Protein AF-T1HCA1-F1 (afdb_monomer_lite)

Organism: Rhodnius prolixus (NCBI:txid13249)

InterPro domains:
  IPR002539 MaoC-like dehydratase domain [PF01575] (117-235)
  IPR029069 HotDog domain superfamily [SSF54637] (4-111)
  IPR029069 HotDog domain superfamily [SSF54637] (118-238)
  IPR036527 SCP2 sterol-binding domain superfamily [G3DSA:3.30.1050.10] (251-333)
  IPR036527 SCP2 sterol-binding domain superfamily [SSF55718] (256-332)
  IPR054357 Peroxisomal multifunctional enzyme type 2-like, N-terminal domain [PF22622] (2-99)

Foldseek 3Di:
DQPDPCPLVVVVDCQVACPFPPDGFDPLQKDWFKKKKFFPADDDPDADKDKDKHFQDWAAPDQKIKTKMKIWIFGDDPPDPPPPGDTGMIMITIMIRGRSHPSPGHHDDPRDDFFAFDDPDAFPDKDKDWFALCNLVVSCVVPVVPCLQPPCVSVVVSVHNGRFHDLSSLVVVLVCVCCVQWVVVDPRFWGMKIKTFDDTHRGGFMKMKGWHADPVQFKIAIWIARVVVRDTGIGSMMTGTNGTDDDPPPPPPPVCFLVVVVLVVQLVVCVVCVVVLCVVQFKEKEQEDDPRDRPWIWICRNVVSHIDTDDDDPPDDHPYYHYDYSVVSVVVD

Structure (mmCIF, N/CA/C/O backbone):
data_AF-T1HCA1-F1
#
_entry.id   AF-T1HCA1-F1
#
loop_
_atom_site.group_PDB
_atom_site.id
_atom_site.type_symbol
_atom_site.label_atom_id
_atom_site.label_alt_id
_atom_site.label_comp_id
_atom_site.label_asym_id
_atom_site.label_entity_id
_atom_site.label_seq_id
_atom_site.pdbx_PDB_ins_code
_atom_site.Cartn_x
_atom_site.Cartn_y
_atom_site.Cartn_z
_atom_site.occupancy
_atom_site.B_iso_or_equiv
_atom_site.auth_seq_id
_atom_site.auth_comp_id
_atom_site.auth_asym_id
_atom_site.auth_atom_id
_atom_site.pdbx_PDB_model_num
ATOM 1 N N . MET A 1 1 ? -2.226 11.026 4.136 1.00 38.88 1 MET A N 1
ATOM 2 C CA . MET A 1 1 ? -0.839 10.781 3.698 1.00 38.88 1 MET A CA 1
ATOM 3 C C . MET A 1 1 ? -0.898 10.286 2.261 1.00 38.88 1 MET A C 1
ATOM 5 O O . MET A 1 1 ? -1.294 9.150 2.037 1.00 38.88 1 MET A O 1
ATOM 9 N N . ALA A 1 2 ? -0.656 11.166 1.290 1.00 40.38 2 ALA A N 1
ATOM 10 C CA . ALA A 1 2 ? -0.519 10.762 -0.105 1.00 40.38 2 ALA A CA 1
ATOM 11 C C . ALA A 1 2 ? 0.918 10.258 -0.283 1.00 40.38 2 ALA A C 1
ATOM 13 O O . ALA A 1 2 ? 1.862 11.041 -0.214 1.00 40.38 2 ALA A O 1
ATOM 14 N N . ILE A 1 3 ? 1.101 8.945 -0.419 1.00 51.22 3 ILE A N 1
ATOM 15 C CA . ILE A 1 3 ? 2.412 8.369 -0.735 1.00 51.22 3 ILE A CA 1
ATOM 16 C C . ILE A 1 3 ? 2.609 8.539 -2.241 1.00 51.22 3 ILE A C 1
ATOM 18 O O . ILE A 1 3 ? 2.316 7.629 -2.999 1.00 51.22 3 ILE A O 1
ATOM 22 N N . ILE A 1 4 ? 3.023 9.729 -2.681 1.00 55.44 4 ILE A N 1
ATOM 23 C CA . ILE A 1 4 ? 3.570 9.937 -4.029 1.00 55.44 4 ILE A CA 1
ATOM 24 C C . ILE A 1 4 ? 4.805 10.855 -4.001 1.00 55.44 4 ILE A C 1
ATOM 26 O O . ILE A 1 4 ? 4.889 11.806 -4.779 1.00 55.44 4 ILE A O 1
ATOM 30 N N . PRO A 1 5 ? 5.821 10.636 -3.149 1.00 55.81 5 PRO A N 1
ATOM 31 C CA . PRO A 1 5 ? 7.092 11.278 -3.413 1.00 55.81 5 PRO A CA 1
ATOM 32 C C . PRO A 1 5 ? 7.793 10.504 -4.551 1.00 55.81 5 PRO A C 1
ATOM 34 O O . PRO A 1 5 ? 8.484 9.517 -4.318 1.00 55.81 5 PRO A O 1
ATOM 37 N N . GLY A 1 6 ? 7.566 10.915 -5.805 1.00 60.53 6 GLY A N 1
ATOM 38 C CA . GLY A 1 6 ? 8.444 10.564 -6.929 1.00 60.53 6 GLY A CA 1
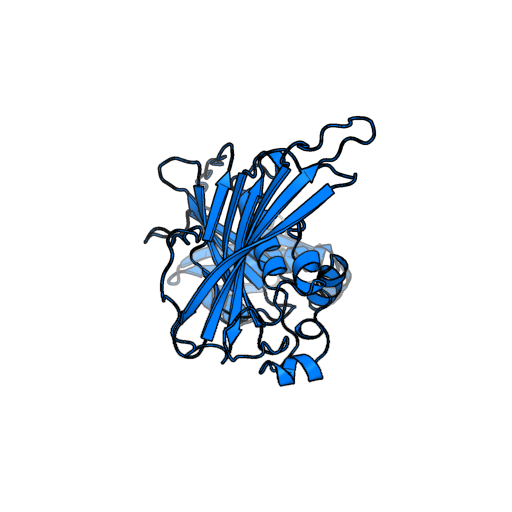ATOM 39 C C . GLY A 1 6 ? 7.984 9.539 -7.969 1.00 60.53 6 GLY A C 1
ATOM 40 O O . GLY A 1 6 ? 8.654 9.428 -8.992 1.00 60.53 6 GLY A O 1
ATOM 41 N N . GLN A 1 7 ? 6.853 8.844 -7.794 1.00 68.62 7 GLN A N 1
ATOM 42 C CA . GLN A 1 7 ? 6.370 7.887 -8.810 1.00 68.62 7 GLN A CA 1
ATOM 43 C C . GLN A 1 7 ? 6.107 8.565 -10.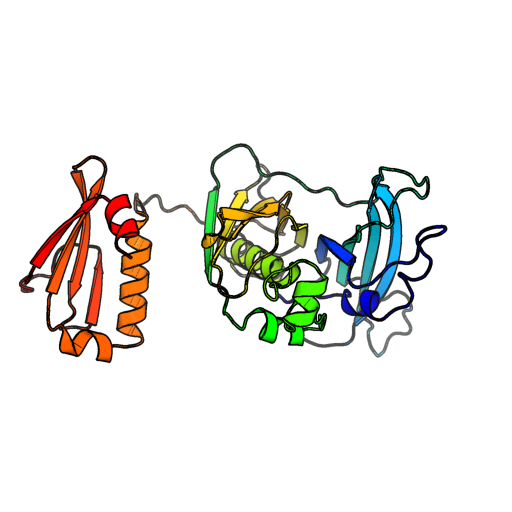161 1.00 68.62 7 GLN A C 1
ATOM 45 O O . GLN A 1 7 ? 6.502 8.030 -11.194 1.00 68.62 7 GLN A O 1
ATOM 50 N N . MET A 1 8 ? 5.514 9.767 -10.163 1.00 69.31 8 MET A N 1
ATOM 51 C CA . MET A 1 8 ? 5.319 10.514 -11.409 1.00 69.31 8 MET A CA 1
ATOM 52 C C . MET A 1 8 ? 6.638 10.808 -12.118 1.00 69.31 8 MET A C 1
ATOM 54 O O . MET A 1 8 ? 6.693 10.678 -13.329 1.00 69.31 8 MET A O 1
ATOM 58 N N . ALA A 1 9 ? 7.695 11.166 -11.380 1.00 67.50 9 ALA A N 1
ATOM 59 C CA . ALA A 1 9 ? 8.995 11.474 -11.978 1.00 67.50 9 ALA A CA 1
ATOM 60 C C . ALA A 1 9 ? 9.600 10.252 -12.685 1.00 67.50 9 ALA A C 1
ATOM 62 O O . ALA A 1 9 ? 10.268 10.393 -13.703 1.00 67.50 9 ALA A O 1
ATOM 63 N N . ILE A 1 10 ? 9.341 9.047 -12.170 1.00 70.25 10 ILE A N 1
ATOM 64 C CA . ILE A 1 10 ? 9.756 7.800 -12.818 1.00 70.25 10 ILE A CA 1
ATOM 65 C C . ILE A 1 10 ? 8.894 7.547 -14.057 1.00 70.25 10 ILE A C 1
ATOM 67 O O . ILE A 1 10 ? 9.442 7.309 -15.126 1.00 70.25 10 ILE A O 1
ATOM 71 N N . ALA A 1 11 ? 7.568 7.661 -13.935 1.00 69.19 11 ALA A N 1
ATOM 72 C CA . ALA A 1 11 ? 6.636 7.412 -15.036 1.00 69.19 11 ALA A CA 1
ATOM 73 C C . ALA A 1 11 ? 6.767 8.412 -16.201 1.00 69.19 11 ALA A C 1
ATOM 75 O O . ALA A 1 11 ? 6.473 8.057 -17.338 1.00 69.19 11 ALA A O 1
ATOM 76 N N . SER A 1 12 ? 7.195 9.649 -15.933 1.00 68.44 12 SER A N 1
ATOM 77 C CA . SER A 1 12 ? 7.363 10.702 -16.941 1.00 68.44 12 SER A CA 1
ATOM 78 C C . SER A 1 12 ? 8.797 10.863 -17.454 1.00 68.44 12 SER A C 1
ATOM 80 O O . SER A 1 12 ? 9.055 11.780 -18.233 1.00 68.44 12 SER A O 1
ATOM 82 N N . SER A 1 13 ? 9.736 10.014 -17.023 1.00 71.56 13 SER A N 1
ATOM 83 C CA . SER A 1 13 ? 11.131 10.066 -17.470 1.00 71.56 13 SER A CA 1
ATOM 84 C C . SER A 1 13 ? 11.496 8.867 -18.338 1.00 71.56 13 SER A C 1
ATOM 86 O O . SER A 1 13 ? 10.930 7.784 -18.213 1.00 71.56 13 SER A O 1
ATOM 88 N N . SER A 1 14 ? 12.526 9.035 -19.165 1.00 75.25 14 SER A N 1
ATOM 89 C CA . SER A 1 14 ? 13.121 7.958 -19.963 1.00 75.25 14 SER A CA 1
ATOM 90 C C . SER A 1 14 ? 13.958 6.980 -19.131 1.00 75.25 14 SER A C 1
ATOM 92 O O . SER A 1 14 ? 14.640 6.124 -19.686 1.00 75.25 14 SER A O 1
ATOM 94 N N . ILE A 1 15 ? 13.926 7.069 -17.792 1.00 76.94 15 ILE A N 1
ATOM 95 C CA . ILE A 1 15 ? 14.771 6.246 -16.918 1.00 76.94 15 ILE A CA 1
ATOM 96 C C . ILE A 1 15 ? 14.491 4.748 -17.073 1.00 76.94 15 ILE A C 1
ATOM 98 O O . ILE A 1 15 ? 15.360 3.947 -16.754 1.00 76.94 15 ILE A O 1
ATOM 102 N N . LEU A 1 16 ? 13.298 4.373 -17.549 1.00 76.69 16 LEU A N 1
ATOM 103 C CA . LEU A 1 16 ? 12.903 2.985 -17.799 1.00 76.69 16 LEU A CA 1
ATOM 104 C C . LEU A 1 16 ? 13.192 2.506 -19.232 1.00 76.69 16 LEU A C 1
ATOM 106 O O . LEU A 1 16 ? 13.092 1.308 -19.506 1.00 76.69 16 LEU A O 1
ATOM 110 N N . GLU A 1 17 ? 13.563 3.404 -20.145 1.00 79.19 17 GLU A N 1
ATOM 111 C CA . GLU A 1 17 ? 13.839 3.065 -21.541 1.00 79.19 17 GLU A CA 1
ATOM 112 C C . GLU A 1 17 ? 15.169 2.312 -21.671 1.00 79.19 17 GLU A C 1
ATOM 114 O O . GLU A 1 17 ? 16.177 2.684 -21.073 1.00 79.19 17 GLU A O 1
ATOM 119 N N . ASN A 1 18 ? 15.187 1.247 -22.480 1.00 80.44 18 ASN A N 1
ATOM 120 C CA . ASN A 1 18 ? 16.383 0.451 -22.797 1.00 80.44 18 ASN A CA 1
ATOM 121 C C . ASN A 1 18 ? 17.137 -0.138 -21.582 1.00 80.44 18 ASN A C 1
ATOM 123 O O . ASN A 1 18 ? 18.294 -0.538 -21.712 1.00 80.44 18 ASN A O 1
ATOM 127 N N . LEU A 1 19 ? 16.495 -0.236 -20.410 1.00 85.19 19 LEU A N 1
ATOM 128 C CA . LEU A 1 19 ? 17.122 -0.787 -19.201 1.00 85.19 19 LEU A CA 1
ATOM 129 C C . LEU A 1 19 ? 17.388 -2.288 -19.265 1.00 85.19 19 LEU A C 1
ATOM 131 O O . LEU A 1 19 ? 18.288 -2.785 -18.589 1.00 85.19 19 LEU A O 1
ATOM 135 N N . ILE A 1 20 ? 16.567 -3.018 -20.014 1.00 86.75 20 ILE A N 1
ATOM 136 C CA . ILE A 1 20 ? 16.629 -4.473 -20.074 1.00 86.75 20 ILE A CA 1
ATOM 137 C C . ILE A 1 20 ? 17.313 -4.864 -21.389 1.00 86.75 20 ILE A C 1
ATOM 139 O O . ILE A 1 20 ? 16.764 -4.589 -22.460 1.00 86.75 20 ILE A O 1
ATOM 143 N N . PRO A 1 21 ? 18.492 -5.512 -21.342 1.00 85.06 21 PRO A N 1
ATOM 144 C CA . PRO A 1 21 ? 19.232 -5.880 -22.543 1.00 85.06 21 PRO A CA 1
ATOM 145 C C . PRO A 1 21 ? 18.384 -6.682 -23.535 1.00 85.06 21 PRO A C 1
ATOM 147 O O . PRO A 1 21 ? 17.854 -7.743 -23.206 1.00 85.06 21 PRO A O 1
ATOM 150 N N . GLY A 1 22 ? 18.263 -6.171 -24.763 1.00 84.94 22 GLY A N 1
ATOM 151 C CA . GLY A 1 22 ? 17.543 -6.842 -25.850 1.00 84.94 22 GLY A CA 1
ATOM 152 C C . GLY A 1 22 ? 16.023 -6.924 -25.671 1.00 84.94 22 GLY A C 1
ATOM 153 O O . GLY A 1 22 ? 15.384 -7.719 -26.361 1.00 84.94 22 GLY A O 1
ATOM 154 N N . LYS A 1 23 ? 15.432 -6.142 -24.757 1.00 85.19 23 LYS A N 1
ATOM 155 C CA . LYS A 1 23 ? 13.986 -6.127 -24.498 1.00 85.19 23 LYS A CA 1
ATOM 156 C C . LYS A 1 23 ? 13.442 -4.701 -24.527 1.00 85.19 23 LYS A C 1
ATOM 158 O O . LYS A 1 23 ? 14.059 -3.777 -24.007 1.00 85.19 23 LYS A O 1
ATOM 163 N N . SER A 1 24 ? 12.249 -4.539 -25.088 1.00 76.94 24 SER A N 1
ATOM 164 C CA . SER A 1 24 ? 11.435 -3.334 -24.932 1.00 76.94 24 SER A CA 1
ATOM 165 C C . SER A 1 24 ? 10.455 -3.523 -23.778 1.00 76.94 24 SER A C 1
ATOM 167 O O . SER A 1 24 ? 9.852 -4.590 -23.655 1.00 76.94 24 SER A O 1
ATOM 169 N N . VAL A 1 25 ? 10.268 -2.492 -22.957 1.00 74.69 25 VAL A N 1
ATOM 170 C CA . VAL A 1 25 ? 9.256 -2.501 -21.896 1.00 74.69 25 VAL A CA 1
ATOM 171 C C . VAL A 1 25 ? 7.994 -1.826 -22.419 1.00 74.69 25 VAL A C 1
ATOM 173 O O . VAL A 1 25 ? 8.004 -0.635 -22.714 1.00 74.69 25 VAL A O 1
ATOM 176 N N . ASP A 1 26 ? 6.913 -2.592 -22.533 1.00 75.06 26 ASP A N 1
ATOM 177 C CA . ASP A 1 26 ? 5.578 -2.050 -22.782 1.00 75.06 26 ASP A CA 1
ATOM 178 C C . ASP A 1 26 ? 4.994 -1.543 -21.458 1.00 75.06 26 ASP A C 1
ATOM 180 O O . ASP A 1 26 ? 4.898 -2.296 -20.487 1.00 75.06 26 ASP A O 1
ATOM 184 N N . LEU A 1 27 ? 4.592 -0.270 -21.417 1.00 71.50 27 LEU A N 1
ATOM 185 C CA . LEU A 1 27 ? 3.991 0.349 -20.235 1.00 71.50 27 LEU A CA 1
ATOM 186 C C . LEU A 1 27 ? 2.701 -0.361 -19.786 1.00 71.50 27 LEU A C 1
ATOM 188 O O . LEU A 1 27 ? 2.384 -0.335 -18.598 1.00 71.50 27 LEU A O 1
ATOM 192 N N . THR A 1 28 ? 1.977 -1.031 -20.692 1.00 74.06 28 THR A N 1
ATOM 193 C CA . THR A 1 28 ? 0.791 -1.839 -20.347 1.00 74.06 28 THR A CA 1
ATOM 194 C C . THR A 1 28 ? 1.142 -3.124 -19.591 1.00 74.06 28 THR A C 1
ATOM 196 O O . THR A 1 28 ? 0.293 -3.685 -18.902 1.00 74.06 28 THR A O 1
ATOM 199 N N . GLN A 1 29 ? 2.399 -3.570 -19.681 1.00 81.56 29 GLN A N 1
ATOM 200 C CA . GLN A 1 29 ? 2.939 -4.769 -19.031 1.00 81.56 29 GLN A CA 1
ATOM 201 C C . GLN A 1 29 ? 3.795 -4.430 -17.803 1.00 81.56 29 GLN A C 1
ATOM 203 O O . GLN A 1 29 ? 4.557 -5.266 -17.308 1.00 81.56 29 GLN A O 1
ATOM 208 N N . ILE A 1 30 ? 3.675 -3.199 -17.302 1.00 85.31 30 ILE A N 1
ATOM 209 C CA . ILE A 1 30 ? 4.329 -2.752 -16.080 1.00 85.31 30 ILE A CA 1
ATOM 210 C C . ILE A 1 30 ? 3.367 -2.877 -14.900 1.00 85.31 30 ILE A C 1
ATOM 212 O O . ILE A 1 30 ? 2.311 -2.248 -14.858 1.00 85.31 30 ILE A O 1
ATOM 216 N N . LEU A 1 31 ? 3.788 -3.630 -13.885 1.00 88.56 31 LEU A N 1
ATOM 217 C CA . LEU A 1 31 ? 3.103 -3.715 -12.601 1.00 88.56 31 LEU A CA 1
ATOM 218 C C . LEU A 1 31 ? 3.967 -3.119 -11.490 1.00 88.56 31 LEU A C 1
ATOM 220 O O . LEU A 1 31 ? 5.182 -3.312 -11.444 1.00 88.56 31 LEU A O 1
ATOM 224 N N . HIS A 1 32 ? 3.326 -2.434 -10.549 1.00 90.94 32 HIS A N 1
ATOM 225 C CA . HIS A 1 32 ? 3.972 -1.987 -9.321 1.00 90.94 32 HIS A CA 1
ATOM 226 C C . HIS A 1 32 ? 4.018 -3.168 -8.338 1.00 90.94 32 HIS A C 1
ATOM 228 O O . HIS A 1 32 ? 2.978 -3.591 -7.836 1.00 90.94 32 HIS A O 1
ATOM 234 N N . GLY A 1 33 ? 5.203 -3.734 -8.096 1.00 94.69 33 GLY A N 1
ATOM 235 C CA . GLY A 1 33 ? 5.374 -4.948 -7.293 1.00 94.69 33 GLY A CA 1
ATOM 236 C C . GLY A 1 33 ? 5.511 -4.679 -5.796 1.00 94.69 33 GLY A C 1
ATOM 237 O O . GLY A 1 33 ? 4.781 -5.241 -4.983 1.00 94.69 33 GLY A O 1
ATOM 238 N N . GLU A 1 34 ? 6.443 -3.813 -5.411 1.00 96.06 34 GLU A N 1
ATOM 239 C CA . GLU A 1 34 ? 6.744 -3.503 -4.009 1.00 96.06 34 GLU A CA 1
ATOM 240 C C . GLU A 1 34 ? 6.956 -2.006 -3.823 1.00 96.06 34 GLU A C 1
ATOM 242 O O . GLU A 1 34 ? 7.502 -1.351 -4.707 1.00 96.06 34 GLU A O 1
ATOM 247 N N . GLN A 1 35 ? 6.601 -1.490 -2.646 1.00 95.38 35 GLN A N 1
ATOM 248 C CA . GLN A 1 35 ? 6.840 -0.097 -2.268 1.00 95.38 35 GLN A CA 1
ATOM 249 C C . GLN A 1 35 ? 7.491 -0.030 -0.890 1.00 95.38 35 GLN A C 1
ATOM 251 O O . GLN A 1 35 ? 7.033 -0.668 0.059 1.00 95.38 35 GLN A O 1
ATOM 256 N N . TYR A 1 36 ? 8.520 0.802 -0.784 1.00 95.50 36 TYR A N 1
ATOM 257 C CA . TYR A 1 36 ? 9.146 1.255 0.446 1.00 95.50 36 TYR A CA 1
ATOM 258 C C . TYR A 1 36 ? 9.143 2.785 0.507 1.00 95.50 36 TYR A C 1
ATOM 260 O O . TYR A 1 36 ? 9.372 3.446 -0.509 1.00 95.50 36 TYR A O 1
ATOM 268 N N . LEU A 1 37 ? 8.907 3.348 1.686 1.00 93.56 37 LEU A N 1
ATOM 269 C CA . LEU A 1 37 ? 9.089 4.767 1.980 1.00 93.56 37 LEU A CA 1
ATOM 270 C C . LEU A 1 37 ? 9.649 4.907 3.396 1.00 93.56 37 LEU A C 1
ATOM 272 O O . LEU A 1 37 ? 9.100 4.323 4.322 1.00 93.56 37 LEU A O 1
ATOM 276 N N . GLU A 1 38 ? 10.676 5.730 3.564 1.00 92.75 38 GLU A N 1
ATOM 277 C CA . GLU A 1 38 ? 11.228 6.155 4.849 1.00 92.75 38 GLU A CA 1
ATOM 278 C C . GLU A 1 38 ? 11.236 7.679 4.931 1.00 92.75 38 GLU A C 1
ATOM 280 O O . GLU A 1 38 ? 11.661 8.355 3.993 1.00 92.75 38 GLU A O 1
ATOM 285 N N . ILE A 1 39 ? 10.764 8.217 6.052 1.00 89.81 39 ILE A N 1
ATOM 286 C CA . ILE A 1 39 ? 10.698 9.644 6.349 1.00 89.81 39 ILE A CA 1
ATOM 287 C C . ILE A 1 39 ? 11.769 9.961 7.396 1.00 89.81 39 ILE A C 1
ATOM 289 O O . ILE A 1 39 ? 11.730 9.455 8.517 1.00 89.81 39 ILE A O 1
ATOM 293 N N . PHE A 1 40 ? 12.722 10.818 7.030 1.00 87.69 40 PHE A N 1
ATOM 294 C CA . PHE A 1 40 ? 13.787 11.283 7.924 1.00 87.69 40 PHE A CA 1
ATOM 295 C C . PHE A 1 40 ? 13.395 12.564 8.658 1.00 87.69 40 PHE A C 1
ATOM 297 O O . PHE A 1 40 ? 13.864 12.813 9.765 1.00 87.69 40 PHE A O 1
ATOM 304 N N . GLN A 1 41 ? 12.549 13.384 8.030 1.00 84.12 41 GLN A N 1
ATOM 305 C CA . GLN A 1 41 ? 12.077 14.662 8.557 1.00 84.12 41 GLN A CA 1
ATOM 306 C C . GLN A 1 41 ? 10.592 14.836 8.235 1.00 84.12 41 GLN A C 1
ATOM 308 O O . GLN A 1 41 ? 10.154 14.360 7.186 1.00 84.12 41 GLN A O 1
ATOM 313 N N . PRO A 1 42 ? 9.811 15.521 9.091 1.00 81.94 42 PRO A N 1
ATOM 314 C CA . PRO A 1 42 ? 8.403 15.778 8.817 1.00 81.94 42 PRO A CA 1
ATOM 315 C C . PRO A 1 42 ? 8.192 16.353 7.413 1.00 81.94 42 PRO A C 1
ATOM 317 O O . PRO A 1 42 ? 8.859 17.311 7.016 1.00 81.94 42 PRO A O 1
ATOM 320 N N . MET A 1 43 ? 7.255 15.767 6.663 1.00 81.56 43 MET A N 1
ATOM 321 C CA . MET A 1 43 ? 6.880 16.284 5.348 1.00 81.56 43 MET A CA 1
ATOM 322 C C . MET A 1 43 ? 6.246 17.670 5.526 1.00 81.56 43 MET A C 1
ATOM 324 O O . MET A 1 43 ? 5.291 17.787 6.300 1.00 81.56 43 MET A O 1
ATOM 328 N N . PRO A 1 44 ? 6.739 18.712 4.837 1.00 82.19 44 PRO A N 1
ATOM 329 C CA . PRO A 1 44 ? 6.133 20.030 4.931 1.00 82.19 44 PRO A CA 1
ATOM 330 C C . PRO A 1 44 ? 4.735 20.021 4.288 1.00 82.19 44 PRO A C 1
ATOM 332 O O . PRO A 1 44 ? 4.469 19.243 3.370 1.00 82.19 44 PRO A O 1
ATOM 335 N N . SER A 1 45 ? 3.835 20.877 4.778 1.00 82.75 45 SER A N 1
ATOM 336 C CA . SER A 1 45 ? 2.480 21.045 4.225 1.00 82.75 45 SER A CA 1
ATOM 337 C C . SER A 1 45 ? 2.473 21.633 2.815 1.00 82.75 45 SER A C 1
ATOM 339 O O . SER A 1 45 ? 1.538 21.401 2.052 1.00 82.75 45 SER A O 1
ATOM 341 N N . ASP A 1 46 ? 3.515 22.389 2.487 1.00 81.12 46 ASP A N 1
ATOM 342 C CA . ASP A 1 46 ? 3.724 23.109 1.242 1.00 81.12 46 ASP A CA 1
ATOM 343 C C . ASP A 1 46 ? 5.229 23.334 1.022 1.00 81.12 46 ASP A C 1
ATOM 345 O O . ASP A 1 46 ? 6.049 23.151 1.923 1.00 81.12 46 ASP A O 1
ATOM 349 N N . GLY A 1 47 ? 5.607 23.701 -0.198 1.00 80.12 47 GLY A N 1
ATOM 350 C CA . GLY A 1 47 ? 6.986 24.023 -0.549 1.00 80.12 47 GLY A CA 1
ATOM 351 C C . GLY A 1 47 ? 7.488 23.269 -1.772 1.00 80.12 47 GLY A C 1
ATOM 352 O O . GLY A 1 47 ? 6.760 22.522 -2.428 1.00 80.12 47 GLY A O 1
ATOM 353 N N . ARG A 1 48 ? 8.762 23.495 -2.095 1.00 80.31 48 ARG A N 1
ATOM 354 C CA . ARG A 1 48 ? 9.436 22.873 -3.233 1.00 80.31 48 ARG A CA 1
ATOM 355 C C . ARG A 1 48 ? 10.370 21.766 -2.756 1.00 80.31 48 ARG A C 1
ATOM 357 O O . ARG A 1 48 ? 11.225 21.988 -1.902 1.00 80.31 48 ARG A O 1
ATOM 364 N N . LEU A 1 49 ? 10.218 20.592 -3.357 1.00 79.88 49 LEU A N 1
ATOM 365 C CA . LEU A 1 49 ? 11.071 19.434 -3.134 1.00 79.88 49 LEU A CA 1
ATOM 366 C C . LEU A 1 49 ? 11.700 19.018 -4.463 1.00 79.88 49 LEU A C 1
ATOM 368 O O . LEU A 1 49 ? 11.008 18.972 -5.481 1.00 79.88 49 LEU A O 1
ATOM 372 N N . ASP A 1 50 ? 12.988 18.691 -4.441 1.00 82.69 50 ASP A N 1
ATOM 373 C CA . ASP A 1 50 ? 13.678 18.090 -5.578 1.00 82.69 50 ASP A CA 1
ATOM 374 C C . ASP A 1 50 ? 13.787 16.576 -5.342 1.00 82.69 50 ASP A C 1
ATOM 376 O O . ASP A 1 50 ? 14.089 16.120 -4.236 1.00 82.69 50 ASP A O 1
ATOM 380 N N . ASN A 1 51 ? 13.509 15.783 -6.377 1.00 78.75 51 ASN A N 1
ATOM 381 C CA . ASN A 1 51 ? 13.555 14.325 -6.313 1.00 78.75 51 ASN A CA 1
ATOM 382 C C . ASN A 1 51 ? 14.634 13.785 -7.250 1.00 78.75 51 ASN A C 1
ATOM 384 O O . ASN A 1 51 ? 14.589 14.021 -8.457 1.00 78.75 51 ASN A O 1
ATOM 388 N N . VAL A 1 52 ? 15.563 13.009 -6.701 1.00 82.31 52 VAL A N 1
ATOM 389 C CA . VAL A 1 52 ? 16.626 12.341 -7.452 1.00 82.31 52 VAL A CA 1
ATOM 390 C C . VAL A 1 52 ? 16.315 10.851 -7.515 1.00 82.31 52 VAL A C 1
ATOM 392 O O . VAL A 1 52 ? 16.449 10.136 -6.520 1.00 82.31 52 VAL A O 1
ATOM 395 N N . CYS A 1 53 ? 15.901 10.384 -8.693 1.00 82.56 53 CYS A N 1
ATOM 396 C CA . CYS A 1 53 ? 15.617 8.975 -8.965 1.00 82.56 53 CYS A CA 1
ATOM 397 C C . CYS A 1 53 ? 16.817 8.282 -9.617 1.00 82.56 53 CYS A C 1
ATOM 399 O O . CYS A 1 53 ? 17.529 8.876 -10.424 1.00 82.56 53 CYS A O 1
ATOM 401 N N . ARG A 1 54 ? 17.024 7.006 -9.293 1.00 86.25 54 ARG A N 1
ATOM 402 C CA . ARG A 1 54 ? 18.055 6.155 -9.897 1.00 86.25 54 ARG A CA 1
ATOM 403 C C . ARG A 1 54 ? 17.589 4.711 -9.997 1.00 86.25 54 ARG A C 1
ATOM 405 O O . ARG A 1 54 ? 16.886 4.219 -9.111 1.00 86.25 54 ARG A O 1
ATOM 412 N N . ILE A 1 55 ? 18.059 4.009 -11.022 1.00 90.44 55 ILE A N 1
ATOM 413 C CA . ILE A 1 55 ? 17.948 2.552 -11.077 1.00 90.44 55 ILE A CA 1
ATOM 414 C C . ILE A 1 55 ? 18.932 1.964 -10.069 1.00 90.44 55 ILE A C 1
ATOM 416 O O . ILE A 1 55 ? 20.139 2.191 -10.139 1.00 90.44 55 ILE A O 1
ATOM 420 N N . VAL A 1 56 ? 18.396 1.258 -9.081 1.00 92.56 56 VAL A N 1
ATOM 421 C CA . VAL A 1 56 ? 19.162 0.582 -8.030 1.00 92.56 56 VAL A CA 1
ATOM 422 C C . VAL A 1 56 ? 19.657 -0.766 -8.543 1.00 92.56 56 VAL A C 1
ATOM 424 O O . VAL A 1 56 ? 20.804 -1.148 -8.280 1.00 92.56 56 VAL A O 1
ATOM 427 N N . ASP A 1 57 ? 18.791 -1.480 -9.266 1.00 94.25 57 ASP A N 1
ATOM 428 C CA . ASP A 1 57 ? 19.098 -2.787 -9.830 1.00 94.25 57 ASP A CA 1
ATOM 429 C C . ASP A 1 57 ? 18.109 -3.241 -10.907 1.00 94.25 57 ASP A C 1
ATOM 431 O O . ASP A 1 57 ? 16.988 -2.739 -10.974 1.00 94.25 57 ASP A O 1
ATOM 435 N N . VAL A 1 58 ? 18.507 -4.249 -11.688 1.00 95.31 58 VAL A N 1
ATOM 436 C CA . VAL A 1 58 ? 17.639 -4.954 -12.644 1.00 95.31 58 VAL A CA 1
ATOM 437 C C . VAL A 1 58 ? 17.862 -6.461 -12.497 1.00 95.31 58 VAL A C 1
ATOM 439 O O . VAL A 1 58 ? 18.998 -6.932 -12.560 1.00 95.31 58 VAL A O 1
ATOM 442 N N . LEU A 1 59 ? 16.786 -7.216 -12.269 1.00 96.25 59 LEU A N 1
ATOM 443 C CA . LEU A 1 59 ? 16.822 -8.652 -11.977 1.00 96.25 59 LEU A CA 1
ATOM 444 C C . LEU A 1 59 ? 16.064 -9.449 -13.034 1.00 96.25 59 LEU A C 1
ATOM 446 O O . LEU A 1 59 ? 14.966 -9.064 -13.438 1.00 96.25 59 LEU A O 1
ATOM 450 N N . ASP A 1 60 ? 16.617 -10.598 -13.415 1.00 96.44 60 ASP A N 1
ATOM 451 C CA . ASP A 1 60 ? 15.965 -11.567 -14.291 1.00 96.44 60 ASP A CA 1
ATOM 452 C C . ASP A 1 60 ? 15.247 -12.629 -13.450 1.00 96.44 60 ASP A C 1
ATOM 454 O O . ASP A 1 60 ? 15.865 -13.465 -12.783 1.00 96.44 60 ASP A O 1
ATOM 458 N N . LYS A 1 61 ? 13.913 -12.608 -13.469 1.00 95.94 61 LYS A N 1
ATOM 459 C CA . LYS A 1 61 ? 13.061 -13.586 -12.784 1.00 95.94 61 LYS A CA 1
ATOM 460 C C . LYS A 1 61 ? 12.431 -14.568 -13.778 1.00 95.94 61 LYS A C 1
ATOM 462 O O . LYS A 1 61 ? 11.310 -15.029 -13.577 1.00 95.94 61 LYS A O 1
ATOM 467 N N . GLY A 1 62 ? 13.171 -14.957 -14.819 1.00 94.38 62 GLY A N 1
ATOM 468 C CA . GLY A 1 62 ? 12.739 -15.957 -15.794 1.00 94.38 62 GLY A CA 1
ATOM 469 C C . GLY A 1 62 ? 11.868 -15.331 -16.874 1.00 94.38 62 GLY A C 1
ATOM 470 O O . GLY A 1 62 ? 12.391 -14.785 -17.832 1.00 94.38 62 GLY A O 1
ATOM 471 N N . SER A 1 63 ? 10.543 -15.396 -16.744 1.00 93.12 63 SER A N 1
ATOM 472 C CA . SER A 1 63 ? 9.647 -14.761 -17.724 1.00 93.12 63 SER A CA 1
ATOM 473 C C . SER A 1 63 ? 9.556 -13.242 -17.553 1.00 93.12 63 SER A C 1
ATOM 475 O O . SER A 1 63 ? 9.215 -12.537 -18.497 1.00 93.12 63 SER A O 1
ATOM 477 N N . ASN A 1 64 ? 9.862 -12.731 -16.359 1.00 94.50 64 ASN A N 1
ATOM 478 C CA . ASN A 1 64 ? 9.686 -11.326 -15.994 1.00 94.50 64 ASN A CA 1
ATOM 479 C C . ASN A 1 64 ? 11.019 -10.692 -15.596 1.00 94.50 64 ASN A C 1
ATOM 481 O O . ASN A 1 64 ? 11.912 -11.380 -15.094 1.00 94.50 64 ASN A O 1
ATOM 485 N N . ALA A 1 65 ? 11.110 -9.373 -15.732 1.00 94.75 65 ALA A N 1
ATOM 486 C CA . ALA A 1 65 ? 12.182 -8.584 -15.140 1.00 94.75 65 ALA A CA 1
ATOM 487 C C . ALA A 1 65 ? 11.663 -7.784 -13.939 1.00 94.75 65 ALA A C 1
ATOM 489 O O . ALA A 1 65 ? 10.515 -7.335 -13.932 1.00 94.75 65 ALA A O 1
ATOM 490 N N . ILE A 1 66 ? 12.514 -7.589 -12.931 1.00 94.75 66 ILE A N 1
ATOM 491 C CA . ILE A 1 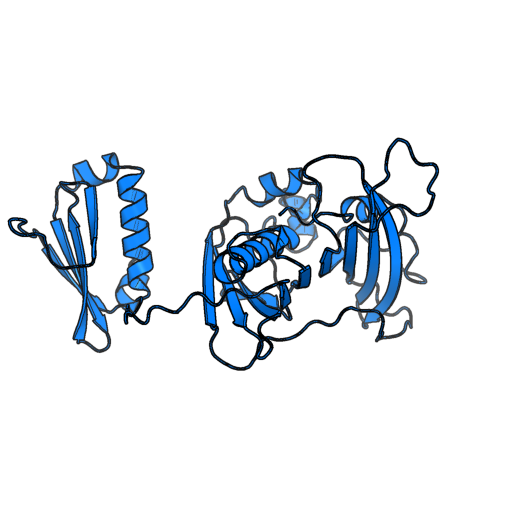66 ? 12.256 -6.660 -11.824 1.00 94.75 66 ILE A CA 1
ATOM 492 C C . ILE A 1 66 ? 13.237 -5.502 -11.936 1.00 94.75 66 ILE A C 1
ATOM 494 O O . ILE A 1 66 ? 14.446 -5.713 -11.903 1.00 94.75 66 ILE A O 1
ATOM 498 N N . ILE A 1 67 ? 12.718 -4.283 -12.017 1.00 93.00 67 ILE A N 1
ATOM 499 C CA . ILE A 1 67 ? 13.502 -3.051 -12.001 1.00 93.00 67 ILE A CA 1
ATOM 500 C C . ILE A 1 67 ? 13.328 -2.427 -10.617 1.00 93.00 67 ILE A C 1
ATOM 502 O O . ILE A 1 67 ? 12.221 -2.051 -10.228 1.00 93.00 67 ILE A O 1
ATOM 506 N N . LEU A 1 68 ? 14.416 -2.337 -9.855 1.00 92.25 68 LEU A N 1
ATOM 507 C CA . LEU A 1 68 ? 14.435 -1.636 -8.576 1.00 92.25 68 LEU A CA 1
ATOM 508 C C . LEU A 1 68 ? 14.791 -0.177 -8.818 1.00 92.25 68 LEU A C 1
ATOM 510 O O . LEU A 1 68 ? 15.872 0.133 -9.322 1.00 92.25 68 LEU A O 1
ATOM 514 N N . VAL A 1 69 ? 13.902 0.722 -8.411 1.00 89.06 69 VAL A N 1
ATOM 515 C CA . VAL A 1 69 ? 14.097 2.168 -8.531 1.00 89.06 69 VAL A CA 1
ATOM 516 C C . VAL A 1 69 ? 14.138 2.774 -7.139 1.00 89.06 69 VAL A C 1
ATOM 518 O O . VAL A 1 69 ? 13.262 2.519 -6.316 1.00 89.06 69 VAL A O 1
ATOM 521 N N . GLY A 1 70 ? 15.172 3.564 -6.864 1.00 84.31 70 GLY A N 1
ATOM 522 C CA . GLY A 1 70 ? 15.336 4.307 -5.619 1.00 84.31 70 GLY A CA 1
ATOM 523 C C . GLY A 1 70 ? 15.199 5.801 -5.878 1.00 84.31 70 GLY A C 1
ATOM 524 O O . GLY A 1 70 ? 15.715 6.299 -6.877 1.00 84.31 70 GLY A O 1
ATOM 525 N N . GLY A 1 71 ? 14.532 6.512 -4.977 1.00 79.19 71 GLY A N 1
ATOM 526 C CA . GLY A 1 71 ? 14.325 7.955 -5.052 1.00 79.19 71 GLY A CA 1
ATOM 527 C C . GLY A 1 71 ? 14.683 8.625 -3.734 1.00 79.19 71 GLY A C 1
ATOM 528 O O . GLY A 1 71 ? 14.205 8.210 -2.679 1.00 79.19 71 GLY A O 1
ATOM 529 N N . THR A 1 72 ? 15.518 9.659 -3.781 1.00 77.88 72 THR A N 1
ATOM 530 C CA . THR A 1 72 ? 15.817 10.506 -2.622 1.00 77.88 72 THR A CA 1
ATOM 531 C C . THR A 1 72 ? 15.211 11.879 -2.836 1.00 77.88 72 THR A C 1
ATOM 533 O O . THR A 1 72 ? 15.448 12.501 -3.870 1.00 77.88 72 THR A O 1
ATOM 536 N N . ILE A 1 73 ? 14.471 12.363 -1.840 1.00 71.31 73 ILE A N 1
ATOM 537 C CA . ILE A 1 73 ? 13.830 13.674 -1.900 1.00 71.31 73 ILE A CA 1
ATOM 538 C C . ILE A 1 73 ? 14.482 14.631 -0.927 1.00 71.31 73 ILE A C 1
ATOM 540 O O . ILE A 1 73 ? 14.707 14.309 0.243 1.00 71.31 73 ILE A O 1
ATOM 544 N N . ILE A 1 74 ? 14.776 15.810 -1.454 1.00 73.62 74 ILE A N 1
ATOM 545 C CA . ILE A 1 74 ? 15.574 16.846 -0.826 1.00 73.62 74 ILE A CA 1
ATOM 546 C C . ILE A 1 74 ? 14.746 18.130 -0.775 1.00 73.62 74 ILE A C 1
ATOM 548 O O . ILE A 1 74 ? 14.097 18.506 -1.755 1.00 73.62 74 ILE A O 1
ATOM 552 N N . LYS A 1 75 ? 14.764 18.811 0.371 1.00 69.00 75 LYS A N 1
ATOM 553 C CA . LYS A 1 75 ? 14.217 20.163 0.495 1.00 69.00 75 LYS A CA 1
ATOM 554 C C . LYS A 1 75 ? 15.274 21.163 0.043 1.00 69.00 75 LYS A C 1
ATOM 556 O O . LYS A 1 75 ? 16.373 21.189 0.596 1.00 69.00 75 LYS A O 1
ATOM 561 N N . LYS A 1 76 ? 14.920 22.000 -0.931 1.00 62.44 76 LYS A N 1
ATOM 562 C CA . LYS A 1 76 ? 15.750 23.128 -1.357 1.00 62.44 76 LYS A CA 1
ATOM 563 C C . LYS A 1 76 ? 15.284 24.387 -0.633 1.00 62.44 76 LYS A C 1
ATOM 565 O O . LYS A 1 76 ? 14.127 24.780 -0.773 1.00 62.44 76 LYS A O 1
ATOM 570 N N . GLU A 1 77 ? 16.156 25.000 0.156 1.00 57.94 77 GLU A N 1
ATOM 571 C CA . GLU A 1 77 ? 15.890 26.323 0.721 1.00 57.94 77 GLU A CA 1
ATOM 572 C C . GLU A 1 77 ? 16.169 27.378 -0.358 1.00 57.94 77 GLU A C 1
ATOM 574 O O . GLU A 1 77 ? 17.158 27.295 -1.082 1.00 57.94 77 GLU A O 1
ATOM 579 N N . LEU A 1 78 ? 15.246 28.328 -0.529 1.00 50.06 78 LEU A N 1
ATOM 580 C CA . LEU A 1 78 ? 15.259 29.284 -1.644 1.00 50.06 78 LEU A CA 1
ATOM 581 C C . LEU A 1 78 ? 16.444 30.273 -1.599 1.00 50.06 78 LEU A C 1
ATOM 583 O O . LEU A 1 78 ? 16.760 30.844 -2.638 1.00 50.06 78 LEU A O 1
ATOM 587 N N . ASP A 1 79 ? 17.134 30.399 -0.455 1.00 44.44 79 ASP A N 1
ATOM 588 C CA . ASP A 1 79 ? 18.199 31.389 -0.215 1.00 44.44 79 ASP A CA 1
ATOM 589 C C . ASP A 1 79 ? 19.589 30.792 0.096 1.00 44.44 79 ASP A C 1
ATOM 591 O O . ASP A 1 79 ? 20.529 31.535 0.385 1.00 44.44 79 ASP A O 1
ATOM 595 N N . THR A 1 80 ? 19.772 29.468 0.034 1.00 37.25 80 THR A N 1
ATOM 596 C CA . THR A 1 80 ? 21.083 28.837 0.262 1.00 37.25 80 THR A CA 1
ATOM 597 C C . THR A 1 80 ? 21.654 28.251 -1.029 1.00 37.25 80 THR A C 1
ATOM 599 O O . THR A 1 80 ? 21.036 27.442 -1.716 1.00 37.25 80 THR A O 1
ATOM 602 N N . PHE A 1 81 ? 22.900 28.620 -1.346 1.00 40.88 81 PHE A N 1
ATOM 603 C CA . PHE A 1 81 ? 23.725 27.981 -2.385 1.00 40.88 81 PHE A CA 1
ATOM 604 C C . PHE A 1 81 ? 24.188 26.565 -1.984 1.00 40.88 81 PHE A C 1
ATOM 606 O O . PHE A 1 81 ? 25.147 26.040 -2.551 1.00 40.88 81 PHE A O 1
ATOM 613 N N . ASP A 1 82 ? 23.543 25.950 -0.988 1.00 39.91 82 ASP A N 1
ATOM 614 C CA . ASP A 1 82 ? 23.858 24.597 -0.562 1.00 39.91 82 ASP A CA 1
ATOM 615 C C . ASP A 1 82 ? 23.342 23.608 -1.611 1.00 39.91 82 ASP A C 1
ATOM 617 O O . ASP A 1 82 ? 22.146 23.359 -1.769 1.00 39.91 82 ASP A O 1
ATOM 621 N N . VAL A 1 83 ? 24.286 23.050 -2.362 1.00 48.34 83 VAL A N 1
ATOM 622 C CA . VAL A 1 83 ? 24.053 22.017 -3.372 1.00 48.34 83 VAL A CA 1
ATOM 623 C C . VAL A 1 83 ? 23.604 20.677 -2.763 1.00 48.34 83 VAL A C 1
ATOM 625 O O . VAL A 1 83 ? 23.236 19.777 -3.516 1.00 48.34 83 VAL A O 1
ATOM 628 N N . ASN A 1 84 ? 23.596 20.539 -1.428 1.00 55.53 84 ASN A N 1
ATOM 629 C CA . ASN A 1 84 ? 23.395 19.278 -0.708 1.00 55.53 84 ASN A CA 1
ATOM 630 C C . ASN A 1 84 ? 22.154 19.248 0.201 1.00 55.53 84 ASN A C 1
ATOM 632 O O . ASN A 1 84 ? 22.185 18.521 1.190 1.00 55.53 84 ASN A O 1
ATOM 636 N N . GLY A 1 85 ? 21.100 20.017 -0.108 1.00 64.06 85 GLY A N 1
ATOM 637 C CA . GLY A 1 85 ? 19.924 20.248 0.752 1.00 64.06 85 GLY A CA 1
ATOM 638 C C . GLY A 1 85 ? 19.420 19.073 1.621 1.00 64.06 85 GLY A C 1
ATOM 639 O O . GLY A 1 85 ? 19.636 17.890 1.354 1.00 64.06 85 GLY A O 1
ATOM 640 N N . SER A 1 86 ? 18.668 19.392 2.676 1.00 76.44 86 SER A N 1
ATOM 641 C CA . SER A 1 86 ? 18.246 18.407 3.683 1.00 76.44 86 SER A CA 1
ATOM 642 C C . SER A 1 86 ? 17.383 17.271 3.106 1.00 76.44 86 SER A C 1
ATOM 644 O O . SER A 1 86 ? 16.343 17.512 2.482 1.00 76.44 86 SER A O 1
ATOM 646 N N . ARG A 1 87 ? 17.790 16.015 3.345 1.00 81.50 87 ARG A N 1
ATOM 647 C CA . ARG A 1 87 ? 17.059 14.808 2.921 1.00 81.50 87 ARG A CA 1
ATOM 648 C C . ARG A 1 87 ? 15.779 14.641 3.743 1.00 81.50 87 ARG A C 1
ATOM 650 O O . ARG A 1 87 ? 15.840 14.415 4.948 1.00 81.50 87 ARG A O 1
ATOM 657 N N . ILE A 1 88 ? 14.628 14.680 3.077 1.00 86.38 88 ILE A N 1
ATOM 658 C CA . ILE A 1 88 ? 13.310 14.570 3.720 1.00 86.38 88 ILE A CA 1
ATOM 659 C C . ILE A 1 88 ? 12.846 13.119 3.787 1.00 86.38 88 ILE A C 1
ATOM 661 O O . ILE A 1 88 ? 12.456 12.633 4.849 1.00 86.38 88 ILE A O 1
ATOM 665 N N . CYS A 1 89 ? 12.910 12.404 2.666 1.00 88.50 89 CYS A N 1
ATOM 666 C CA . CYS A 1 89 ? 12.490 11.010 2.599 1.00 88.50 89 CYS A CA 1
ATOM 667 C C . CYS A 1 89 ? 13.272 10.223 1.545 1.00 88.50 89 CYS A C 1
ATOM 669 O O . CYS A 1 89 ? 13.946 10.778 0.669 1.00 88.50 89 CYS A O 1
ATOM 671 N N . TYR A 1 90 ? 13.170 8.903 1.634 1.00 90.44 90 TYR A N 1
ATOM 672 C CA . TYR A 1 90 ? 13.669 7.964 0.643 1.00 90.44 90 TYR A CA 1
ATOM 673 C C . TYR A 1 90 ? 12.582 6.971 0.275 1.00 90.44 90 TYR A C 1
ATOM 675 O O . TYR A 1 90 ? 11.931 6.406 1.147 1.00 90.44 90 TYR A O 1
ATOM 683 N N . GLY A 1 91 ? 12.401 6.755 -1.020 1.00 90.75 91 GLY A N 1
ATOM 684 C CA . GLY A 1 91 ? 11.526 5.728 -1.556 1.00 90.75 91 GLY A CA 1
ATOM 685 C C . GLY A 1 91 ? 12.329 4.667 -2.292 1.00 90.75 91 GLY A C 1
ATOM 686 O O . GLY A 1 91 ? 13.338 4.965 -2.930 1.00 90.75 91 GLY A O 1
ATOM 687 N N . GLN A 1 92 ? 11.851 3.431 -2.249 1.00 92.69 92 GLN A N 1
ATOM 688 C CA . GLN A 1 92 ? 12.272 2.394 -3.183 1.00 92.69 92 GLN A CA 1
ATOM 689 C C . GLN A 1 92 ? 11.027 1.678 -3.691 1.00 92.69 92 GLN A C 1
ATOM 691 O O . GLN A 1 92 ? 10.148 1.342 -2.904 1.00 92.69 92 GLN A O 1
ATOM 696 N N . MET A 1 93 ? 10.944 1.446 -4.992 1.00 91.75 93 MET A N 1
ATOM 697 C CA . MET A 1 93 ? 9.876 0.649 -5.586 1.00 91.75 93 MET A CA 1
ATOM 698 C C . MET A 1 93 ? 10.456 -0.465 -6.443 1.00 91.75 93 MET A C 1
ATOM 700 O O . MET A 1 93 ? 11.549 -0.326 -7.003 1.00 91.75 93 MET A O 1
ATOM 704 N N . SER A 1 94 ? 9.708 -1.557 -6.554 1.00 93.38 94 SER A N 1
ATOM 705 C CA . SER A 1 94 ? 9.957 -2.582 -7.558 1.00 93.38 94 SER A CA 1
ATOM 706 C C . SER A 1 94 ? 8.909 -2.479 -8.657 1.00 93.38 94 SER A C 1
ATOM 708 O O . SER A 1 94 ? 7.702 -2.427 -8.407 1.00 93.38 94 SER A O 1
ATOM 710 N N . ILE A 1 95 ? 9.397 -2.435 -9.887 1.00 91.81 95 ILE A N 1
ATOM 711 C CA . ILE A 1 95 ? 8.593 -2.440 -11.097 1.00 91.81 95 ILE A CA 1
ATOM 712 C C . ILE A 1 95 ? 8.766 -3.816 -11.726 1.00 91.81 95 ILE A C 1
ATOM 714 O O . ILE A 1 95 ? 9.888 -4.243 -11.997 1.00 91.81 95 ILE A O 1
ATOM 718 N N . VAL A 1 96 ? 7.665 -4.525 -11.936 1.00 92.81 96 VAL A N 1
ATOM 719 C CA . VAL A 1 96 ? 7.654 -5.818 -12.615 1.00 92.81 96 VAL A CA 1
ATOM 720 C C . VAL A 1 96 ? 7.321 -5.567 -14.078 1.00 92.81 96 VAL A C 1
ATOM 722 O O . VAL A 1 96 ? 6.202 -5.173 -14.394 1.00 92.81 96 VAL A O 1
ATOM 725 N N . ALA A 1 97 ? 8.290 -5.801 -14.959 1.00 92.00 97 ALA A N 1
ATOM 726 C CA . ALA A 1 97 ? 8.084 -5.790 -16.401 1.00 92.00 97 ALA A CA 1
ATOM 727 C C . ALA A 1 97 ? 7.746 -7.218 -16.856 1.00 92.00 97 ALA A C 1
ATOM 729 O O . ALA A 1 97 ? 8.616 -8.098 -16.931 1.00 92.00 97 ALA A O 1
ATOM 730 N N . VAL A 1 98 ? 6.457 -7.461 -17.092 1.00 90.06 98 VAL A N 1
ATOM 731 C CA . VAL A 1 98 ? 5.929 -8.773 -17.479 1.00 90.06 98 VAL A CA 1
ATOM 732 C C . VAL A 1 98 ? 6.426 -9.135 -18.880 1.00 90.06 98 VAL A C 1
ATOM 734 O O . VAL A 1 98 ? 6.429 -8.305 -19.783 1.00 90.06 98 VAL A O 1
ATOM 737 N N . GLY A 1 99 ? 6.909 -10.368 -19.061 1.00 90.69 99 GLY A N 1
ATOM 738 C CA . GLY A 1 99 ? 7.424 -10.853 -20.352 1.00 90.69 99 GLY A CA 1
ATOM 739 C C . GLY A 1 99 ? 8.817 -10.334 -20.742 1.00 90.69 99 GLY A C 1
ATOM 740 O O . GLY A 1 99 ? 9.407 -10.811 -21.713 1.00 90.69 99 GLY A O 1
ATOM 741 N N . ALA A 1 100 ? 9.380 -9.397 -19.976 1.00 92.44 100 ALA A N 1
ATOM 742 C CA . ALA A 1 100 ? 10.687 -8.803 -20.246 1.00 92.44 100 ALA A CA 1
ATOM 743 C C . ALA A 1 100 ? 11.864 -9.564 -19.597 1.00 92.44 100 ALA A C 1
ATOM 745 O O . ALA A 1 100 ? 12.974 -9.046 -19.543 1.00 92.44 100 ALA A O 1
ATOM 746 N N . GLY A 1 101 ? 11.647 -10.779 -19.085 1.00 93.12 101 GLY A N 1
ATOM 747 C CA . GLY A 1 101 ? 12.717 -11.625 -18.543 1.00 93.12 101 GLY A CA 1
ATOM 748 C C . GLY A 1 101 ? 13.520 -12.378 -19.616 1.00 93.12 101 GLY A C 1
ATOM 749 O O . GLY A 1 101 ? 13.343 -12.176 -20.825 1.00 93.12 101 GLY A O 1
ATOM 750 N N . GLY A 1 102 ? 14.417 -13.262 -19.170 1.00 94.75 102 GLY A N 1
ATOM 751 C CA . GLY A 1 102 ? 15.212 -14.136 -20.038 1.00 94.75 102 GLY A CA 1
ATOM 752 C C . GLY A 1 102 ? 16.346 -13.404 -20.753 1.00 94.75 102 GLY A C 1
ATOM 753 O O . GLY A 1 102 ? 16.729 -13.783 -21.857 1.00 94.75 102 GLY A O 1
ATOM 754 N N . PHE A 1 103 ? 16.849 -12.334 -20.142 1.00 94.62 103 PHE A N 1
ATOM 755 C CA . PHE A 1 103 ? 17.979 -11.545 -20.630 1.00 94.62 103 PHE A CA 1
ATOM 756 C C . PHE A 1 103 ? 19.314 -11.983 -20.001 1.00 94.62 103 PHE A C 1
ATOM 758 O O . PHE A 1 103 ? 20.351 -11.384 -20.277 1.00 94.62 103 PHE A O 1
ATOM 765 N N . GLY A 1 104 ? 19.307 -13.025 -19.159 1.00 94.75 104 GLY A N 1
ATOM 766 C CA . GLY A 1 104 ? 20.514 -13.599 -18.558 1.00 94.75 104 GLY A CA 1
ATOM 767 C C . GLY A 1 104 ? 21.065 -12.780 -17.389 1.00 94.75 104 GLY A C 1
ATOM 768 O O . GLY A 1 104 ? 22.236 -12.912 -17.040 1.00 94.75 104 GLY A O 1
ATOM 769 N N . GLY A 1 105 ? 20.238 -11.915 -16.797 1.00 93.94 105 GLY A N 1
ATOM 770 C CA . GLY A 1 105 ? 20.606 -11.116 -15.633 1.00 93.94 105 GLY A CA 1
ATOM 771 C C . GLY A 1 105 ? 20.701 -11.932 -14.346 1.00 93.94 105 GLY A C 1
ATOM 772 O O . GLY A 1 105 ? 20.307 -13.097 -14.265 1.00 93.94 105 GLY A O 1
ATOM 773 N N . LYS A 1 106 ? 21.191 -11.287 -13.287 1.00 96.19 106 LYS A N 1
ATOM 774 C CA . LYS A 1 106 ? 21.181 -11.886 -11.951 1.00 96.19 106 LYS A CA 1
ATOM 775 C C . LYS A 1 106 ? 19.749 -12.060 -11.444 1.00 96.19 106 LYS A C 1
ATOM 777 O O . LYS A 1 106 ? 18.868 -11.255 -11.744 1.00 96.19 106 LYS A O 1
ATOM 782 N N . ARG A 1 107 ? 19.534 -13.094 -10.632 1.00 96.00 107 ARG A N 1
ATOM 783 C CA . ARG A 1 107 ? 18.213 -13.393 -10.064 1.00 96.00 107 ARG A CA 1
ATOM 784 C C . ARG A 1 107 ? 17.944 -12.633 -8.776 1.00 96.00 107 ARG A C 1
ATOM 786 O O . ARG A 1 107 ? 16.796 -12.277 -8.533 1.00 96.00 107 ARG A O 1
ATOM 793 N N . ASP A 1 108 ? 18.972 -12.378 -7.976 1.00 94.56 108 ASP A N 1
ATOM 794 C CA . ASP A 1 108 ? 18.835 -11.861 -6.614 1.00 94.56 108 ASP A CA 1
ATOM 795 C C . ASP A 1 108 ? 19.738 -10.645 -6.377 1.00 94.56 108 ASP A C 1
ATOM 797 O O . ASP A 1 108 ? 20.646 -10.349 -7.162 1.00 94.56 108 ASP A O 1
ATOM 801 N N . THR A 1 109 ? 19.440 -9.899 -5.316 1.00 94.88 109 THR A N 1
ATOM 802 C CA . THR A 1 109 ? 20.151 -8.678 -4.934 1.00 94.88 109 THR A CA 1
ATOM 803 C C . THR A 1 109 ? 20.024 -8.428 -3.441 1.00 94.88 109 THR A C 1
ATOM 805 O O . THR A 1 109 ? 18.991 -8.722 -2.849 1.00 94.88 109 THR A O 1
ATOM 808 N N . ASP A 1 110 ? 21.068 -7.850 -2.862 1.00 95.00 110 ASP A N 1
ATOM 809 C CA . ASP A 1 110 ? 21.138 -7.335 -1.495 1.00 95.00 110 ASP A CA 1
ATOM 810 C C . ASP A 1 110 ? 20.688 -5.865 -1.394 1.00 95.00 110 ASP A C 1
ATOM 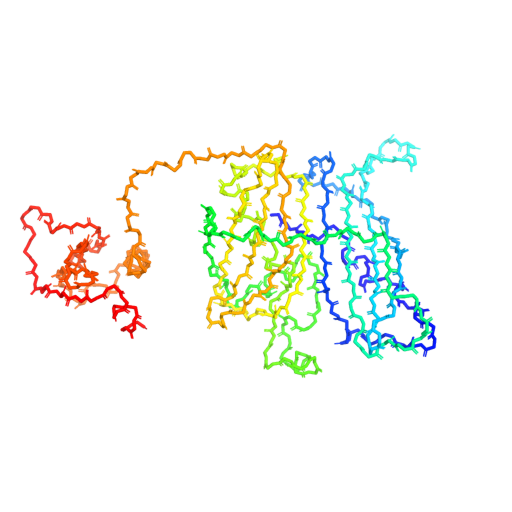812 O O . ASP A 1 110 ? 20.648 -5.289 -0.310 1.00 95.00 110 ASP A O 1
ATOM 816 N N . LYS A 1 111 ? 20.345 -5.232 -2.525 1.00 94.00 111 LYS A N 1
ATOM 817 C CA . LYS A 1 111 ? 19.962 -3.813 -2.583 1.00 94.00 111 LYS A CA 1
ATOM 818 C C . LYS A 1 111 ? 18.469 -3.556 -2.359 1.00 94.00 111 LYS A C 1
ATOM 820 O O . LYS A 1 111 ? 18.068 -2.391 -2.261 1.00 94.00 111 LYS A O 1
ATOM 825 N N . ASN A 1 112 ? 17.635 -4.597 -2.369 1.00 94.69 112 ASN A N 1
ATOM 826 C CA . ASN A 1 112 ? 16.205 -4.456 -2.098 1.00 94.69 112 ASN A CA 1
ATOM 827 C C . ASN A 1 112 ? 15.986 -4.316 -0.590 1.00 94.69 112 ASN A C 1
ATOM 829 O O . ASN A 1 112 ? 16.593 -5.040 0.190 1.00 94.69 112 ASN A O 1
ATOM 833 N N . ILE A 1 113 ? 15.087 -3.425 -0.179 1.00 95.75 113 ILE A N 1
ATOM 834 C CA . ILE A 1 113 ? 14.587 -3.445 1.195 1.00 95.75 113 ILE A CA 1
ATOM 835 C C . ILE A 1 113 ? 13.659 -4.648 1.332 1.00 95.75 113 ILE A C 1
ATOM 837 O O . ILE A 1 113 ? 12.660 -4.732 0.615 1.00 95.75 113 ILE A O 1
ATOM 841 N N . ASP A 1 114 ? 13.983 -5.565 2.235 1.00 97.00 114 ASP A N 1
ATOM 842 C CA . ASP A 1 114 ? 13.257 -6.823 2.364 1.00 97.00 114 ASP A CA 1
ATOM 843 C C . ASP A 1 114 ? 11.817 -6.634 2.838 1.00 97.00 114 ASP A C 1
ATOM 845 O O . ASP A 1 114 ? 11.499 -5.789 3.678 1.00 97.00 114 ASP A O 1
ATOM 849 N N . ILE A 1 115 ? 10.933 -7.467 2.294 1.00 97.50 115 ILE A N 1
ATOM 850 C CA . ILE A 1 115 ? 9.610 -7.683 2.872 1.00 97.50 115 ILE A CA 1
ATOM 851 C C . ILE A 1 115 ? 9.731 -8.500 4.158 1.00 97.50 115 ILE A C 1
ATOM 853 O O . ILE A 1 115 ? 10.667 -9.280 4.324 1.00 97.50 115 ILE A O 1
ATOM 857 N N . VAL A 1 116 ? 8.758 -8.362 5.055 1.00 97.19 116 VAL A N 1
ATOM 858 C CA . VAL A 1 116 ? 8.724 -9.153 6.289 1.00 97.19 116 VAL A CA 1
ATOM 859 C C . VAL A 1 116 ? 7.315 -9.660 6.525 1.00 97.19 116 VAL A C 1
ATOM 861 O O . VAL A 1 116 ? 6.379 -8.872 6.665 1.00 97.19 116 VAL A O 1
ATOM 864 N N . ASP A 1 117 ? 7.161 -10.980 6.564 1.00 95.81 117 ASP A N 1
ATOM 865 C CA . ASP A 1 117 ? 5.873 -11.602 6.844 1.00 95.81 117 ASP A CA 1
ATOM 866 C C . ASP A 1 117 ? 5.427 -11.344 8.293 1.00 95.81 117 ASP A C 1
ATOM 868 O O . ASP A 1 117 ? 6.261 -11.176 9.191 1.00 95.81 117 ASP A O 1
ATOM 872 N N . PRO A 1 118 ? 4.109 -11.265 8.547 1.00 95.44 118 PRO A N 1
ATOM 873 C CA . PRO A 1 118 ? 3.598 -11.137 9.903 1.00 95.44 118 PRO A CA 1
ATOM 874 C C . PRO A 1 118 ? 3.893 -12.402 10.728 1.00 95.44 118 PRO A C 1
ATOM 876 O O . PRO A 1 118 ? 4.003 -13.498 10.172 1.00 95.44 118 PRO A O 1
ATOM 879 N N . PRO A 1 119 ? 3.978 -12.287 12.065 1.00 94.12 119 PRO A N 1
ATOM 880 C CA . PRO A 1 119 ? 4.183 -13.440 12.933 1.00 94.12 119 PRO A CA 1
ATOM 881 C C . PRO A 1 119 ? 3.018 -14.433 12.825 1.00 94.12 119 PRO A C 1
ATOM 883 O O . PRO A 1 119 ? 1.862 -14.046 12.639 1.00 94.12 119 PRO A O 1
ATOM 886 N N . ASN A 1 120 ? 3.311 -15.724 13.006 1.00 93.75 120 ASN A N 1
ATOM 887 C CA . ASN A 1 120 ? 2.324 -16.805 12.921 1.00 93.75 120 ASN A CA 1
ATOM 888 C C . ASN A 1 120 ? 1.431 -16.881 14.178 1.00 93.75 120 ASN A C 1
ATOM 890 O O . ASN A 1 120 ? 1.512 -17.812 14.978 1.00 93.75 120 ASN A O 1
ATOM 894 N N . ARG A 1 121 ? 0.604 -15.853 14.379 1.00 93.00 121 ARG A N 1
ATOM 895 C CA . ARG A 1 121 ? -0.380 -15.724 15.463 1.00 93.00 121 ARG A CA 1
ATOM 896 C C . ARG A 1 121 ? -1.565 -14.876 14.999 1.00 93.00 121 ARG A C 1
ATOM 898 O O . ARG A 1 121 ? -1.518 -14.259 13.935 1.00 93.00 121 ARG A O 1
ATOM 905 N N . LYS A 1 122 ? -2.634 -14.809 15.798 1.00 91.44 122 LYS A N 1
ATOM 906 C CA . LYS A 1 122 ? -3.765 -13.910 15.506 1.00 91.44 122 LYS A CA 1
ATOM 907 C C . LYS A 1 122 ? -3.306 -12.434 15.483 1.00 91.44 122 LYS A C 1
ATOM 909 O O . LYS A 1 122 ? -2.394 -12.102 16.249 1.00 91.44 122 LYS A O 1
ATOM 914 N N . PRO A 1 123 ? -3.907 -11.577 14.629 1.00 94.12 123 PRO A N 1
ATOM 915 C CA . PRO A 1 123 ? -3.649 -10.136 14.636 1.00 94.12 123 PRO A CA 1
ATOM 916 C C . PRO A 1 123 ? -3.951 -9.523 16.004 1.00 94.12 123 PRO A C 1
ATOM 918 O O . PRO A 1 123 ? -4.901 -9.933 16.669 1.00 94.12 123 PRO A O 1
ATOM 921 N N . ASP A 1 124 ? -3.180 -8.511 16.394 1.00 91.12 124 ASP A N 1
ATOM 922 C CA . ASP A 1 124 ? -3.453 -7.708 17.596 1.00 91.12 124 ASP A CA 1
ATOM 923 C C . ASP A 1 124 ? -4.600 -6.718 17.367 1.00 91.12 124 ASP A C 1
ATOM 925 O O . ASP A 1 124 ? -5.269 -6.279 18.304 1.00 91.12 124 ASP A O 1
ATOM 929 N N . ALA A 1 125 ? -4.808 -6.328 16.109 1.00 91.19 125 ALA A N 1
ATOM 930 C CA . ALA A 1 125 ? -5.905 -5.480 15.684 1.00 91.19 125 ALA A CA 1
ATOM 931 C C . ALA A 1 125 ? -6.236 -5.727 14.210 1.00 91.19 125 ALA A C 1
ATOM 933 O O . ALA A 1 125 ? -5.348 -6.029 13.411 1.00 91.19 125 ALA A O 1
ATOM 934 N N . SER A 1 126 ? -7.497 -5.504 13.853 1.00 93.12 126 SER A N 1
ATOM 935 C CA . SER A 1 126 ? -7.941 -5.391 12.467 1.00 93.12 126 SER A CA 1
ATOM 936 C C . SER A 1 126 ? -8.790 -4.132 12.324 1.00 93.12 126 SER A C 1
ATOM 938 O O . SER A 1 126 ? -9.650 -3.865 13.161 1.00 93.12 126 SER A O 1
ATOM 940 N N . GLU A 1 127 ? -8.546 -3.352 11.278 1.00 91.81 127 GLU A N 1
ATOM 941 C CA . GLU A 1 127 ? -9.336 -2.161 10.941 1.00 91.81 127 GLU A CA 1
ATOM 942 C C . GLU A 1 127 ? -9.962 -2.346 9.559 1.00 91.81 127 GLU A C 1
ATOM 944 O O . GLU A 1 127 ? -9.331 -2.905 8.659 1.00 91.81 127 GLU A O 1
ATOM 949 N N . TYR A 1 128 ? -11.197 -1.874 9.408 1.00 93.25 128 TYR A N 1
ATOM 950 C CA . TYR A 1 128 ? -12.001 -2.034 8.201 1.00 93.25 128 TYR A CA 1
ATOM 951 C C . TYR A 1 128 ? -12.354 -0.670 7.622 1.00 93.25 128 TYR A C 1
ATOM 953 O O . TYR A 1 128 ? -12.730 0.244 8.359 1.00 93.25 128 TYR A O 1
ATOM 961 N N . GLN A 1 129 ? -12.266 -0.543 6.301 1.00 91.31 129 GLN A N 1
ATOM 962 C CA . GLN A 1 129 ? -12.737 0.643 5.604 1.00 91.31 129 GLN A CA 1
ATOM 963 C C . GLN A 1 129 ? -13.166 0.311 4.173 1.00 91.31 129 GLN A C 1
ATOM 965 O O . GLN A 1 129 ? -12.376 -0.214 3.390 1.00 91.31 129 GLN A O 1
ATOM 970 N N . THR A 1 130 ? -14.400 0.672 3.824 1.00 95.75 130 THR A N 1
ATOM 971 C CA . THR A 1 130 ? -14.927 0.561 2.459 1.00 95.75 130 THR A CA 1
ATOM 972 C C . THR A 1 130 ? -14.389 1.680 1.578 1.00 95.75 130 THR A C 1
ATOM 974 O O . THR A 1 130 ? -14.357 2.849 1.978 1.00 95.75 130 THR A O 1
ATOM 977 N N . THR A 1 131 ? -13.913 1.316 0.389 1.00 95.75 131 THR A N 1
ATOM 978 C CA . THR A 1 131 ? -13.494 2.287 -0.626 1.00 95.75 131 THR A CA 1
ATOM 979 C C . THR A 1 131 ? -14.716 2.829 -1.365 1.00 95.75 131 THR A C 1
ATOM 981 O O . THR A 1 131 ? -15.730 2.152 -1.484 1.00 95.75 131 THR A O 1
ATOM 984 N N . SER A 1 132 ? -14.647 4.062 -1.869 1.00 97.75 132 SER A N 1
ATOM 985 C CA . SER A 1 132 ? -15.684 4.554 -2.786 1.00 97.75 132 SER A CA 1
ATOM 986 C C . SER A 1 132 ? -15.602 3.829 -4.138 1.00 97.75 132 SER A C 1
ATOM 988 O O . SER A 1 132 ? -14.508 3.480 -4.587 1.00 97.75 132 SER A O 1
ATOM 990 N N . HIS A 1 133 ? -16.724 3.691 -4.848 1.00 96.94 133 HIS A N 1
ATOM 991 C CA . HIS A 1 133 ? -16.697 3.301 -6.264 1.00 96.94 133 HIS A CA 1
ATOM 992 C C . HIS A 1 133 ? -15.881 4.288 -7.119 1.00 96.94 133 HIS A C 1
ATOM 994 O O . HIS A 1 133 ? -15.205 3.881 -8.058 1.00 96.94 133 HIS A O 1
ATOM 1000 N N . ASP A 1 134 ? -15.827 5.561 -6.718 1.00 97.44 134 ASP A N 1
ATOM 1001 C CA . ASP A 1 134 ? -15.028 6.601 -7.377 1.00 97.44 134 ASP A CA 1
ATOM 1002 C C . ASP A 1 134 ? -13.617 6.751 -6.774 1.00 97.44 134 ASP A C 1
ATOM 1004 O O . ASP A 1 134 ? -12.908 7.724 -7.043 1.00 97.44 134 ASP A O 1
ATOM 1008 N N . GLN A 1 135 ? -13.169 5.810 -5.930 1.00 98.25 135 GLN A N 1
ATOM 1009 C CA . GLN A 1 135 ? -11.916 5.955 -5.180 1.00 98.25 135 GLN A CA 1
ATOM 1010 C C . GLN A 1 135 ? -10.696 6.117 -6.095 1.00 98.25 135 GLN A C 1
ATOM 1012 O O . GLN A 1 135 ? -9.818 6.932 -5.800 1.00 98.25 135 GLN A O 1
ATOM 1017 N N . ALA A 1 136 ? -10.651 5.375 -7.204 1.00 97.19 136 ALA A N 1
ATOM 1018 C CA . ALA A 1 136 ? -9.582 5.476 -8.196 1.00 97.19 136 ALA A CA 1
ATOM 1019 C C . ALA A 1 136 ? -9.644 6.802 -8.974 1.00 97.19 136 ALA A C 1
ATOM 1021 O O . ALA A 1 136 ? -8.606 7.427 -9.208 1.00 97.19 136 ALA A O 1
ATOM 1022 N N . ALA A 1 137 ? -10.855 7.271 -9.301 1.00 97.31 137 ALA A N 1
ATOM 1023 C CA . ALA A 1 137 ? -11.089 8.548 -9.975 1.00 97.31 137 ALA A CA 1
ATOM 1024 C C . ALA A 1 137 ? -10.634 9.743 -9.125 1.00 97.31 137 ALA A C 1
ATOM 1026 O O . ALA A 1 137 ? -10.060 10.695 -9.652 1.00 97.31 137 ALA A O 1
ATOM 1027 N N . LEU A 1 138 ? -10.823 9.669 -7.805 1.00 96.88 138 LEU A N 1
ATOM 1028 C CA . LEU A 1 138 ? -10.312 10.670 -6.873 1.00 96.88 138 LEU A CA 1
ATOM 1029 C C . LEU A 1 138 ? -8.795 10.547 -6.679 1.00 96.88 138 LEU A C 1
ATOM 1031 O O . LEU A 1 138 ? -8.077 11.541 -6.756 1.00 96.88 138 LEU A O 1
ATOM 1035 N N . TYR A 1 139 ? -8.286 9.336 -6.431 1.00 95.31 139 TYR A N 1
ATOM 1036 C CA . TYR A 1 139 ? -6.876 9.137 -6.085 1.00 95.31 139 TYR A CA 1
ATOM 1037 C C . TYR A 1 139 ? -5.926 9.539 -7.218 1.00 95.31 139 TYR A C 1
ATOM 1039 O O . TYR A 1 139 ? -4.907 10.178 -6.949 1.00 95.31 139 TYR A O 1
ATOM 1047 N N . ARG A 1 140 ? -6.278 9.256 -8.481 1.00 93.50 140 ARG A N 1
ATOM 1048 C CA . ARG A 1 140 ? -5.457 9.621 -9.652 1.00 93.50 140 ARG A CA 1
ATOM 1049 C C . ARG A 1 140 ? -5.155 11.116 -9.756 1.00 93.50 140 ARG A C 1
ATOM 1051 O O . ARG A 1 140 ? -4.117 11.482 -10.297 1.00 93.50 140 ARG A O 1
ATOM 1058 N N . LEU A 1 141 ? -6.003 11.983 -9.189 1.00 92.75 141 LEU A N 1
ATOM 1059 C CA . LEU A 1 141 ? -5.761 13.432 -9.141 1.00 92.75 141 LEU A CA 1
ATOM 1060 C C . LEU A 1 141 ? -4.536 13.806 -8.291 1.00 92.75 141 LEU A C 1
ATOM 1062 O O . LEU A 1 141 ? -4.074 14.939 -8.347 1.00 92.75 141 LEU A O 1
ATOM 1066 N N . SER A 1 142 ? -3.987 12.849 -7.539 1.00 88.69 142 SER A N 1
ATOM 1067 C CA . SER A 1 142 ? -2.732 13.002 -6.802 1.00 88.69 142 SER A CA 1
ATOM 1068 C C . SER A 1 142 ? -1.486 12.762 -7.675 1.00 88.69 142 SER A C 1
ATOM 1070 O O . SER A 1 142 ? -0.378 13.024 -7.215 1.00 88.69 142 SER A O 1
ATOM 1072 N N . GLY A 1 143 ? -1.639 12.280 -8.917 1.00 85.38 143 GLY A N 1
ATOM 1073 C CA . GLY A 1 143 ? -0.565 12.240 -9.919 1.00 85.38 143 GLY A CA 1
ATOM 1074 C C . GLY A 1 143 ? -0.492 10.971 -10.776 1.00 85.38 143 GLY A C 1
ATOM 1075 O O . GLY A 1 143 ? -0.038 11.031 -11.914 1.00 85.38 143 GLY A O 1
ATOM 1076 N N . ASP A 1 144 ? -0.952 9.818 -10.287 1.00 87.69 144 ASP A N 1
ATOM 1077 C CA . ASP A 1 144 ? -0.938 8.587 -11.091 1.00 87.69 144 ASP A CA 1
ATOM 1078 C C . ASP A 1 144 ? -2.139 8.539 -12.046 1.00 87.69 144 ASP A C 1
ATOM 1080 O O . ASP A 1 144 ? -3.233 8.079 -11.702 1.00 87.69 144 ASP A O 1
ATOM 1084 N N . LEU A 1 145 ? -1.915 9.048 -13.259 1.00 88.69 145 LEU A N 1
ATOM 1085 C CA . LEU A 1 145 ? -2.921 9.171 -14.309 1.00 88.69 145 LEU A CA 1
ATOM 1086 C C . LEU A 1 145 ? -3.057 7.923 -15.194 1.00 88.69 145 LEU A C 1
ATOM 1088 O O . LEU A 1 145 ? -3.775 8.013 -16.193 1.00 88.69 145 LEU A O 1
ATOM 1092 N N . ASN A 1 146 ? -2.421 6.792 -14.851 1.00 87.81 146 ASN A N 1
ATOM 1093 C CA . ASN A 1 146 ? -2.460 5.574 -15.662 1.00 87.81 146 ASN A CA 1
ATOM 1094 C C . ASN A 1 146 ? -3.919 5.182 -16.010 1.00 87.81 146 ASN A C 1
ATOM 1096 O O . ASN A 1 146 ? -4.734 4.998 -15.095 1.00 87.81 146 ASN A O 1
ATOM 1100 N N . PRO A 1 147 ? -4.268 5.049 -17.310 1.00 91.62 147 PRO A N 1
ATOM 1101 C CA . PRO A 1 147 ? -5.626 4.721 -17.739 1.00 91.62 147 PRO A CA 1
ATOM 1102 C C . PRO A 1 147 ? -6.162 3.403 -17.173 1.00 91.62 147 PRO A C 1
ATOM 1104 O O . PRO A 1 147 ? -7.373 3.273 -17.028 1.00 91.62 147 PRO A O 1
ATOM 1107 N N . LEU A 1 148 ? -5.289 2.473 -16.762 1.00 91.56 148 LEU A N 1
ATOM 1108 C CA . LEU A 1 148 ? -5.641 1.218 -16.079 1.00 91.56 148 LEU A CA 1
ATOM 1109 C C . LEU A 1 148 ? -6.627 1.402 -14.909 1.00 91.56 148 LEU A C 1
ATOM 1111 O O . LEU A 1 148 ? -7.400 0.500 -14.586 1.00 91.56 148 LEU A O 1
ATOM 1115 N N . HIS A 1 149 ? -6.598 2.571 -14.270 1.00 94.44 149 HIS A N 1
ATOM 1116 C CA . HIS A 1 149 ? -7.393 2.876 -13.085 1.00 94.44 149 HIS A CA 1
ATOM 1117 C C . HIS A 1 149 ? -8.717 3.598 -13.375 1.00 94.44 149 HIS A C 1
ATOM 1119 O O . HIS A 1 149 ? -9.443 3.919 -12.436 1.00 94.44 149 HIS A O 1
ATOM 1125 N N . ILE A 1 150 ? -9.043 3.888 -14.641 1.00 97.12 150 ILE A N 1
ATOM 1126 C CA . ILE A 1 150 ? -10.263 4.639 -14.987 1.00 97.12 150 ILE A CA 1
ATOM 1127 C C . ILE A 1 150 ? -10.911 4.219 -16.315 1.00 97.12 150 ILE A C 1
ATOM 1129 O O . ILE A 1 150 ? -12.131 4.271 -16.435 1.00 97.12 150 ILE A O 1
ATOM 1133 N N . ASP A 1 151 ? -10.127 3.782 -17.301 1.00 95.88 151 ASP A N 1
ATOM 1134 C CA . ASP A 1 151 ? -10.597 3.396 -18.632 1.00 95.88 151 ASP A CA 1
ATOM 1135 C C . ASP A 1 151 ? -10.793 1.876 -18.708 1.00 95.88 151 ASP A C 1
ATOM 1137 O O . ASP A 1 151 ? -9.850 1.095 -18.556 1.00 95.88 151 ASP A O 1
ATOM 1141 N N . ALA A 1 152 ? -12.032 1.446 -18.954 1.00 95.38 152 ALA A N 1
ATOM 1142 C CA . ALA A 1 152 ? -12.386 0.032 -19.020 1.00 95.38 152 ALA A CA 1
ATOM 1143 C C . ALA A 1 152 ? -11.737 -0.707 -20.204 1.00 95.38 152 ALA A C 1
ATOM 1145 O O . ALA A 1 152 ? -11.343 -1.865 -20.053 1.00 95.38 152 ALA A O 1
ATOM 1146 N N . ASN A 1 153 ? -11.582 -0.052 -21.360 1.00 94.25 153 ASN A N 1
ATOM 1147 C CA . ASN A 1 153 ? -10.940 -0.662 -22.525 1.00 94.25 153 ASN A CA 1
ATOM 1148 C C . ASN A 1 153 ? -9.457 -0.891 -22.239 1.00 94.25 153 ASN A C 1
ATOM 1150 O O . ASN A 1 153 ? -8.931 -1.972 -22.501 1.00 94.25 153 ASN A O 1
ATOM 1154 N N . PHE A 1 154 ? -8.794 0.100 -21.639 1.00 91.19 154 PHE A N 1
ATOM 1155 C CA . PHE A 1 154 ? -7.386 -0.021 -21.273 1.00 91.19 154 PHE A CA 1
ATOM 1156 C C . PHE A 1 154 ? -7.166 -1.069 -20.176 1.00 91.19 154 PHE A C 1
ATOM 1158 O O . PHE A 1 154 ? -6.246 -1.881 -20.271 1.00 91.19 154 PHE A O 1
ATOM 1165 N N . ALA A 1 155 ? -8.036 -1.114 -19.163 1.00 91.94 155 ALA A N 1
ATOM 1166 C CA . ALA A 1 155 ? -7.981 -2.145 -18.131 1.00 91.94 155 ALA A CA 1
ATOM 1167 C C . ALA A 1 155 ? -8.119 -3.560 -18.720 1.00 91.94 155 ALA A C 1
ATOM 1169 O O . ALA A 1 155 ? -7.374 -4.462 -18.330 1.00 91.94 155 ALA A O 1
ATOM 1170 N N . SER A 1 156 ? -8.992 -3.732 -19.719 1.00 91.38 156 SER A N 1
ATOM 1171 C CA . SER A 1 156 ? -9.151 -5.004 -20.429 1.00 91.38 156 SER A CA 1
ATOM 1172 C C . SER A 1 156 ? -7.898 -5.421 -21.200 1.00 91.38 156 SER A C 1
ATOM 1174 O O . SER A 1 156 ? -7.596 -6.613 -21.231 1.00 91.38 156 SER A O 1
ATOM 1176 N N . LEU A 1 157 ? -7.144 -4.481 -21.786 1.00 87.12 157 LEU A N 1
ATOM 1177 C CA . LEU A 1 157 ? -5.856 -4.780 -22.435 1.00 87.12 157 LEU A CA 1
ATOM 1178 C C . LEU A 1 157 ? -4.815 -5.295 -21.429 1.00 87.12 157 LEU A C 1
ATOM 1180 O O . LEU A 1 157 ? -4.026 -6.178 -21.756 1.00 87.12 157 LEU A O 1
ATOM 1184 N N . GLY A 1 158 ? -4.857 -4.794 -20.191 1.00 80.94 158 GLY A N 1
ATOM 1185 C CA . GLY A 1 158 ? -4.047 -5.284 -19.070 1.00 80.94 158 GLY A CA 1
ATOM 1186 C C . GLY A 1 158 ? -4.549 -6.593 -18.442 1.00 80.94 158 GLY A C 1
ATOM 1187 O O . GLY A 1 158 ? -3.978 -7.048 -17.454 1.00 80.94 158 GLY A O 1
ATOM 1188 N N . GLY A 1 159 ? -5.617 -7.198 -18.977 1.00 88.25 159 GLY A N 1
ATOM 1189 C CA . GLY A 1 159 ? -6.189 -8.452 -18.479 1.00 88.25 159 GLY A CA 1
ATOM 1190 C C . GLY A 1 159 ? -7.170 -8.302 -17.310 1.00 88.25 159 GLY A C 1
ATOM 1191 O O . GLY A 1 159 ? -7.512 -9.298 -16.670 1.00 88.25 159 GLY A O 1
ATOM 1192 N N . PHE A 1 160 ? -7.647 -7.088 -17.021 1.00 90.19 160 PHE A N 1
ATOM 1193 C CA . PHE A 1 160 ? -8.615 -6.829 -15.953 1.00 90.19 160 PHE A CA 1
ATOM 1194 C C . PHE A 1 160 ? -10.026 -6.637 -16.510 1.00 90.19 160 PHE A C 1
ATOM 1196 O O . PHE A 1 160 ? -10.234 -5.942 -17.497 1.00 90.19 160 PHE A O 1
ATOM 1203 N N . LYS A 1 161 ? -11.028 -7.226 -15.844 1.00 91.81 161 LYS A N 1
ATOM 1204 C CA . LYS A 1 161 ? -12.439 -7.104 -16.261 1.00 91.81 161 LYS A CA 1
ATOM 1205 C C . LYS A 1 161 ? -12.990 -5.684 -16.107 1.00 91.81 161 LYS A C 1
ATOM 1207 O O . LYS A 1 161 ? -13.904 -5.300 -16.826 1.00 91.81 161 LYS A O 1
ATOM 1212 N N . THR A 1 162 ? -12.463 -4.937 -15.144 1.00 95.06 162 THR A N 1
ATOM 1213 C CA . THR A 1 162 ? -12.846 -3.562 -14.816 1.00 95.06 162 THR A CA 1
ATOM 1214 C C . THR A 1 162 ? -11.601 -2.792 -14.382 1.00 95.06 162 THR A C 1
ATOM 1216 O O . THR A 1 162 ? -10.622 -3.426 -13.970 1.00 95.06 162 THR A O 1
ATOM 1219 N N . PRO A 1 163 ? -11.625 -1.448 -14.410 1.00 97.06 163 PRO A N 1
ATOM 1220 C CA . PRO A 1 163 ? -10.570 -0.649 -13.802 1.00 97.06 163 PRO A CA 1
ATOM 1221 C C . PRO A 1 163 ? -10.329 -1.046 -12.342 1.00 97.06 163 PRO A C 1
ATOM 1223 O O . PRO A 1 163 ? -11.271 -1.328 -11.596 1.00 97.06 163 PRO A O 1
ATOM 1226 N N . ILE A 1 164 ? -9.059 -1.077 -11.944 1.00 96.81 164 ILE A N 1
ATOM 1227 C CA . ILE A 1 164 ? -8.634 -1.474 -10.596 1.00 96.81 164 ILE A CA 1
ATOM 1228 C C . ILE A 1 164 ? -8.173 -0.258 -9.797 1.00 96.81 164 ILE A C 1
ATOM 1230 O O . ILE A 1 164 ? -7.683 0.721 -10.358 1.00 96.81 164 ILE A O 1
ATOM 1234 N N . LEU A 1 165 ? -8.278 -0.321 -8.475 1.00 97.62 165 LEU A N 1
ATOM 1235 C CA . LEU A 1 165 ? -7.746 0.701 -7.585 1.00 97.62 165 LEU A CA 1
ATOM 1236 C C . LEU A 1 165 ? -6.209 0.672 -7.583 1.00 97.62 165 LEU A C 1
ATOM 1238 O O . LEU A 1 165 ? -5.595 -0.397 -7.602 1.00 97.62 165 LEU A O 1
ATOM 1242 N N . HIS A 1 166 ? -5.576 1.846 -7.521 1.00 95.44 166 HIS A N 1
ATOM 1243 C CA . HIS A 1 166 ? -4.121 1.963 -7.405 1.00 95.44 166 HIS A CA 1
ATOM 1244 C C . HIS A 1 166 ? -3.603 1.230 -6.163 1.00 95.44 166 HIS A C 1
ATOM 1246 O O . HIS A 1 166 ? -4.095 1.453 -5.054 1.00 95.44 166 HIS A O 1
ATOM 1252 N N . GLY A 1 167 ? -2.536 0.437 -6.308 1.00 95.62 167 GLY A N 1
ATOM 1253 C CA . GLY A 1 167 ? -1.907 -0.252 -5.174 1.00 95.62 167 GLY A CA 1
ATOM 1254 C C . GLY A 1 167 ? -1.478 0.715 -4.064 1.00 95.62 167 GLY A C 1
ATOM 1255 O O . GLY A 1 167 ? -1.746 0.477 -2.885 1.00 95.62 167 GLY A O 1
ATOM 1256 N N . LEU A 1 168 ? -0.912 1.871 -4.434 1.00 95.62 168 LEU A N 1
ATOM 1257 C CA . LEU A 1 168 ? -0.536 2.913 -3.473 1.00 95.62 168 LEU A CA 1
ATOM 1258 C C . LEU A 1 168 ? -1.736 3.558 -2.764 1.00 95.62 168 LEU A C 1
ATOM 1260 O O . LEU A 1 168 ? -1.589 4.036 -1.636 1.00 95.62 168 LEU A O 1
ATOM 1264 N N . CYS A 1 169 ? -2.928 3.545 -3.370 1.00 97.00 169 CYS A N 1
ATOM 1265 C CA . CYS A 1 169 ? -4.145 3.965 -2.683 1.00 97.00 169 CYS A CA 1
ATOM 1266 C C . CYS A 1 169 ? -4.457 2.983 -1.547 1.00 97.00 169 CYS A C 1
ATOM 1268 O O . CYS A 1 169 ? -4.543 3.396 -0.389 1.00 97.00 169 CYS A O 1
ATOM 1270 N N . SER A 1 170 ? -4.498 1.679 -1.840 1.00 98.06 170 SER A N 1
ATOM 1271 C CA . SER A 1 170 ? -4.690 0.617 -0.839 1.00 98.06 170 SER A CA 1
ATOM 1272 C C . SER A 1 170 ? -3.618 0.639 0.260 1.00 98.06 170 SER A C 1
ATOM 1274 O O . SER A 1 170 ? -3.917 0.430 1.442 1.00 98.06 170 SER A O 1
ATOM 1276 N N . LEU A 1 171 ? -2.370 0.962 -0.096 1.00 98.12 171 LEU A N 1
ATOM 1277 C CA . LEU A 1 171 ? -1.295 1.180 0.874 1.00 98.12 171 LEU A CA 1
ATOM 1278 C C . LEU A 1 171 ? -1.590 2.377 1.785 1.00 98.12 171 LEU A C 1
ATOM 1280 O O . LEU A 1 171 ? -1.413 2.279 2.996 1.00 98.12 171 LEU A O 1
ATOM 1284 N N . GLY A 1 172 ? -2.087 3.485 1.229 1.00 97.12 172 GLY A N 1
ATOM 1285 C CA . GLY A 1 172 ? -2.481 4.671 1.990 1.00 97.12 172 GLY A CA 1
ATOM 1286 C C . GLY A 1 172 ? -3.607 4.407 2.997 1.00 97.12 172 GLY A C 1
ATOM 1287 O O . GLY A 1 172 ? -3.565 4.936 4.109 1.00 97.12 172 GLY A O 1
ATOM 1288 N N . PHE A 1 173 ? -4.584 3.561 2.651 1.00 98.12 173 PHE A N 1
ATOM 1289 C CA . PHE A 1 173 ? -5.597 3.075 3.600 1.00 98.12 173 PHE A CA 1
ATOM 1290 C C . PHE A 1 173 ? -4.950 2.274 4.735 1.00 98.12 173 PHE A C 1
ATOM 1292 O O . PHE A 1 173 ? -5.161 2.578 5.908 1.00 98.12 173 PHE A O 1
ATOM 1299 N N . SER A 1 174 ? -4.090 1.317 4.386 1.00 98.50 174 SER A N 1
ATOM 1300 C CA . SER A 1 174 ? -3.412 0.448 5.357 1.00 98.50 174 SER A CA 1
ATOM 1301 C C . SER A 1 174 ? -2.517 1.244 6.319 1.00 98.50 174 SER A C 1
ATOM 1303 O O . SER A 1 174 ? -2.586 1.067 7.533 1.00 98.50 174 SER A O 1
ATOM 1305 N N . ALA A 1 175 ? -1.739 2.199 5.801 1.00 97.62 175 ALA A N 1
ATOM 1306 C CA . ALA A 1 175 ? -0.908 3.094 6.604 1.00 97.62 175 ALA A CA 1
ATOM 1307 C C . ALA A 1 175 ? -1.748 3.962 7.556 1.00 97.62 175 ALA A C 1
ATOM 1309 O O . ALA A 1 175 ? -1.386 4.148 8.719 1.00 97.62 175 ALA A O 1
ATOM 1310 N N . ARG A 1 176 ? -2.902 4.464 7.090 1.00 96.25 176 ARG A N 1
ATOM 1311 C CA . ARG A 1 176 ? -3.844 5.224 7.923 1.00 96.25 176 ARG A CA 1
ATOM 1312 C C . ARG A 1 176 ? -4.424 4.367 9.049 1.00 96.25 176 ARG A C 1
ATOM 1314 O O . ARG A 1 176 ? -4.530 4.860 10.168 1.00 96.25 176 ARG A O 1
ATOM 1321 N N . HIS A 1 177 ? -4.756 3.103 8.787 1.00 97.12 177 HIS A N 1
ATOM 1322 C CA . HIS A 1 177 ? -5.207 2.163 9.818 1.00 97.12 177 HIS A CA 1
ATOM 1323 C C . HIS A 1 177 ? -4.138 1.939 10.895 1.00 97.12 177 HIS A C 1
ATOM 1325 O O . HIS A 1 177 ? -4.433 2.055 12.086 1.00 97.12 177 HIS A O 1
ATOM 1331 N N . VAL A 1 178 ? -2.883 1.717 10.490 1.00 97.00 178 VAL A N 1
ATOM 1332 C CA . VAL A 1 178 ? -1.764 1.563 11.432 1.00 97.00 178 VAL A CA 1
ATOM 1333 C C . VAL A 1 178 ? -1.565 2.825 12.275 1.00 97.00 178 VAL A C 1
ATOM 1335 O O . VAL A 1 178 ? -1.472 2.733 13.499 1.00 97.00 178 VAL A O 1
ATOM 1338 N N . LEU A 1 179 ? -1.557 4.012 11.658 1.00 94.62 179 LEU A N 1
ATOM 1339 C CA . LEU A 1 179 ? -1.408 5.276 12.390 1.00 94.62 179 LEU A CA 1
ATOM 1340 C C . LEU A 1 179 ? -2.566 5.521 13.362 1.00 94.62 179 LEU A C 1
ATOM 1342 O O . LEU A 1 179 ? -2.331 5.929 14.499 1.00 94.62 179 LEU A O 1
ATOM 1346 N N . LYS A 1 180 ? -3.804 5.216 12.961 1.00 93.44 180 LYS A N 1
ATOM 1347 C CA . LYS A 1 180 ? -4.982 5.297 13.835 1.00 93.44 180 LYS A CA 1
ATOM 1348 C C . LYS A 1 180 ? -4.839 4.405 15.059 1.00 93.44 180 LYS A C 1
ATOM 1350 O O . LYS A 1 180 ? -5.136 4.846 16.172 1.00 93.44 180 LYS A O 1
ATOM 1355 N N . ARG A 1 181 ? -4.391 3.164 14.859 1.00 93.00 181 ARG A N 1
ATOM 1356 C CA . ARG A 1 181 ? -4.362 2.157 15.919 1.00 93.00 181 ARG A CA 1
ATOM 1357 C C . ARG A 1 181 ? -3.156 2.292 16.842 1.00 93.00 181 ARG A C 1
ATOM 1359 O O . ARG A 1 181 ? -3.331 2.284 18.057 1.00 93.00 181 ARG A O 1
ATOM 1366 N N . PHE A 1 182 ? -1.966 2.440 16.268 1.00 94.62 182 PHE A N 1
ATOM 1367 C CA . PHE A 1 182 ? -0.687 2.361 16.981 1.00 94.62 182 PHE A CA 1
ATOM 1368 C C . PHE A 1 182 ? 0.128 3.652 16.914 1.00 94.62 182 PHE A C 1
ATOM 1370 O O . PHE A 1 182 ? 1.084 3.810 17.667 1.00 94.62 182 PHE A O 1
ATOM 1377 N N . GLY A 1 183 ? -0.248 4.586 16.039 1.00 92.62 183 GLY A N 1
ATOM 1378 C CA . GLY A 1 183 ? 0.468 5.842 15.825 1.00 92.62 183 GLY A CA 1
ATOM 1379 C C . GLY A 1 183 ? -0.160 7.073 16.480 1.00 92.62 183 GLY A C 1
ATOM 1380 O O . GLY A 1 183 ? 0.325 8.174 16.253 1.00 92.62 183 GLY A O 1
ATOM 1381 N N . ASN A 1 184 ? -1.240 6.914 17.254 1.00 90.75 184 ASN A N 1
ATOM 1382 C CA . ASN A 1 184 ? -2.037 8.011 17.822 1.00 90.75 184 ASN A CA 1
ATOM 1383 C C . ASN A 1 184 ? -2.608 9.004 16.781 1.00 90.75 184 ASN A C 1
ATOM 1385 O O . ASN A 1 184 ? -2.876 10.155 17.111 1.00 90.75 184 ASN A O 1
ATOM 1389 N N . ASN A 1 185 ? -2.800 8.571 15.528 1.00 90.94 185 ASN A N 1
ATOM 1390 C CA . ASN A 1 185 ? -3.127 9.441 14.387 1.00 90.94 185 ASN A CA 1
ATOM 1391 C C . ASN A 1 185 ? -2.122 10.588 14.152 1.00 90.94 185 ASN A C 1
ATOM 1393 O O . ASN A 1 185 ? -2.433 11.526 13.421 1.00 90.94 185 ASN A O 1
ATOM 1397 N N . ASP A 1 186 ? -0.921 10.510 14.726 1.00 90.69 186 ASP A N 1
ATOM 1398 C CA . ASP A 1 186 ? 0.117 11.518 14.552 1.00 90.69 186 ASP A CA 1
ATOM 1399 C C . ASP A 1 186 ? 0.996 11.161 13.339 1.00 90.69 186 ASP A C 1
ATOM 1401 O O . ASP A 1 186 ? 1.726 10.166 13.380 1.00 90.69 186 ASP A O 1
ATOM 1405 N N . PRO A 1 187 ? 0.957 11.936 12.239 1.00 88.75 187 PRO A N 1
ATOM 1406 C CA . PRO A 1 187 ? 1.780 11.661 11.067 1.00 88.75 187 PRO A CA 1
ATOM 1407 C C . PRO A 1 187 ? 3.282 11.838 11.329 1.00 88.75 187 PRO A C 1
ATOM 1409 O O . PRO A 1 187 ? 4.076 11.236 10.612 1.00 88.75 187 PRO A O 1
ATOM 1412 N N . THR A 1 188 ? 3.689 12.612 12.342 1.00 90.06 188 THR A N 1
ATOM 1413 C CA . THR A 1 188 ? 5.110 12.780 12.705 1.00 90.06 188 THR A CA 1
ATOM 1414 C C . THR A 1 188 ? 5.697 11.530 13.362 1.00 90.06 188 THR A C 1
ATOM 1416 O O . THR A 1 188 ? 6.910 11.341 13.391 1.00 90.06 188 THR A O 1
ATOM 1419 N N . ASN A 1 189 ? 4.828 10.631 13.827 1.00 91.75 189 ASN A N 1
ATOM 1420 C CA . ASN A 1 189 ? 5.204 9.354 14.410 1.00 91.75 189 ASN A CA 1
ATOM 1421 C C . ASN A 1 189 ? 5.486 8.268 13.354 1.00 91.75 189 ASN A C 1
ATOM 1423 O O . ASN A 1 189 ? 5.981 7.191 13.678 1.00 91.75 189 ASN A O 1
ATOM 1427 N N . PHE A 1 190 ? 5.172 8.520 12.084 1.00 93.00 190 PHE A N 1
ATOM 1428 C CA . PHE A 1 190 ? 5.484 7.602 10.995 1.00 93.00 190 PHE A CA 1
ATOM 1429 C C . PHE A 1 190 ? 6.978 7.673 10.650 1.00 93.00 190 PHE A C 1
ATOM 1431 O O . PHE A 1 190 ? 7.496 8.756 10.379 1.00 93.00 190 PHE A O 1
ATOM 1438 N N . LYS A 1 191 ? 7.666 6.526 10.616 1.00 93.88 191 LYS A N 1
ATOM 1439 C CA . LYS A 1 191 ? 9.079 6.448 10.221 1.00 93.88 191 LYS A CA 1
ATOM 1440 C C . LYS A 1 191 ? 9.255 5.799 8.856 1.00 93.88 191 LYS A C 1
ATOM 1442 O O . LYS A 1 191 ? 9.849 6.406 7.973 1.00 93.88 191 LYS A O 1
ATOM 1447 N N . ALA A 1 192 ? 8.748 4.585 8.668 1.00 95.94 192 ALA A N 1
ATOM 1448 C CA . ALA A 1 192 ? 8.895 3.879 7.400 1.00 95.94 192 ALA A CA 1
ATOM 1449 C C . ALA A 1 192 ? 7.722 2.941 7.117 1.00 95.94 192 ALA A C 1
ATOM 1451 O O . ALA A 1 192 ? 7.010 2.536 8.030 1.00 95.94 192 ALA A O 1
ATOM 1452 N N . ILE A 1 193 ? 7.546 2.558 5.856 1.00 97.81 193 ILE A N 1
ATOM 1453 C CA . ILE A 1 193 ? 6.623 1.508 5.422 1.00 97.81 193 ILE A CA 1
ATOM 1454 C C . ILE A 1 193 ? 7.263 0.685 4.310 1.00 97.81 193 ILE A C 1
ATOM 1456 O O . ILE A 1 193 ? 7.889 1.245 3.414 1.00 97.81 193 ILE A O 1
ATOM 1460 N N . LYS A 1 194 ? 7.065 -0.632 4.341 1.00 98.12 194 LYS A N 1
ATOM 1461 C CA . LYS A 1 194 ? 7.368 -1.565 3.247 1.00 98.12 194 LYS A CA 1
ATOM 1462 C C . LYS A 1 194 ? 6.126 -2.392 2.956 1.00 98.12 194 LYS A C 1
ATOM 1464 O O . LYS A 1 194 ? 5.389 -2.735 3.878 1.00 98.12 194 LYS A O 1
ATOM 1469 N N . CYS A 1 195 ? 5.911 -2.749 1.696 1.00 98.25 195 CYS A N 1
ATOM 1470 C CA . CYS A 1 195 ? 4.894 -3.721 1.315 1.00 98.25 195 CYS A CA 1
ATOM 1471 C C . CYS A 1 195 ? 5.208 -4.419 -0.013 1.00 98.25 195 CYS A C 1
ATOM 1473 O O . CYS A 1 195 ? 6.004 -3.919 -0.816 1.00 98.25 195 CYS A O 1
ATOM 1475 N N . ARG A 1 196 ? 4.516 -5.538 -0.253 1.00 98.31 196 ARG A N 1
ATOM 1476 C CA . ARG A 1 196 ? 4.352 -6.164 -1.567 1.00 98.31 196 ARG A CA 1
ATOM 1477 C C . ARG A 1 196 ? 2.888 -6.142 -1.993 1.00 98.31 196 ARG A C 1
ATOM 1479 O O . ARG A 1 196 ? 2.018 -6.627 -1.266 1.00 98.31 196 ARG A O 1
ATOM 1486 N N . PHE A 1 197 ? 2.626 -5.649 -3.196 1.00 97.88 197 PHE A N 1
ATOM 1487 C CA . PHE A 1 197 ? 1.322 -5.737 -3.846 1.00 97.88 197 PHE A CA 1
ATOM 1488 C C . PHE A 1 197 ? 1.136 -7.137 -4.431 1.00 97.88 197 PHE A C 1
ATOM 1490 O O . PHE A 1 197 ? 2.019 -7.668 -5.098 1.00 97.88 197 PHE A O 1
ATOM 1497 N N . SER A 1 198 ? 0.008 -7.773 -4.117 1.00 94.75 198 SER A N 1
ATOM 1498 C CA . SER A 1 198 ? -0.201 -9.206 -4.385 1.00 94.75 198 SER A CA 1
ATOM 1499 C C . SER A 1 198 ? -1.373 -9.482 -5.325 1.00 94.75 198 SER A C 1
ATOM 1501 O O . SER A 1 198 ? -1.285 -10.364 -6.180 1.00 94.75 198 SER A O 1
ATOM 1503 N N . LYS A 1 199 ? -2.474 -8.738 -5.177 1.00 95.56 199 LYS A N 1
ATOM 1504 C CA . LYS A 1 199 ? -3.707 -8.879 -5.963 1.00 95.56 199 LYS A CA 1
ATOM 1505 C C . LYS A 1 199 ? -4.366 -7.507 -6.163 1.00 95.56 199 LYS A C 1
ATOM 1507 O O . LYS A 1 199 ? -4.155 -6.627 -5.325 1.00 95.56 199 LYS A O 1
ATOM 1512 N N . PRO A 1 200 ? -5.129 -7.314 -7.256 1.00 94.81 200 PRO A N 1
ATOM 1513 C CA . PRO A 1 200 ? -5.850 -6.069 -7.500 1.00 94.81 200 PRO A CA 1
ATOM 1514 C C . PRO A 1 200 ? -7.006 -5.880 -6.511 1.00 94.81 200 PRO A C 1
ATOM 1516 O O . PRO A 1 200 ? -7.472 -6.839 -5.900 1.00 94.81 200 PRO A O 1
ATOM 1519 N N . VAL A 1 201 ? -7.474 -4.637 -6.411 1.00 97.12 201 VAL A N 1
ATOM 1520 C CA . VAL A 1 201 ? -8.690 -4.234 -5.691 1.00 97.12 201 VAL A CA 1
ATOM 1521 C C . VAL A 1 201 ? -9.628 -3.576 -6.689 1.00 97.12 201 VAL A C 1
ATOM 1523 O O . VAL A 1 201 ? -9.177 -2.781 -7.516 1.00 97.12 201 VAL A O 1
ATOM 1526 N N . ILE A 1 202 ? -10.918 -3.861 -6.599 1.00 97.56 202 ILE A N 1
ATOM 1527 C CA . ILE A 1 202 ? -11.960 -3.172 -7.356 1.00 97.56 202 ILE A CA 1
ATOM 1528 C C . ILE A 1 202 ? -12.467 -1.989 -6.510 1.00 97.56 202 ILE A C 1
ATOM 1530 O O . ILE A 1 202 ? -12.813 -2.184 -5.344 1.00 97.56 202 ILE A O 1
ATOM 1534 N N . PRO A 1 203 ? -12.519 -0.754 -7.047 1.00 98.00 203 PRO A N 1
ATOM 1535 C CA . PRO A 1 203 ? -13.115 0.376 -6.332 1.00 98.00 203 PRO A CA 1
ATOM 1536 C C . PRO A 1 203 ? -14.548 0.070 -5.859 1.00 98.00 203 PRO A C 1
ATOM 1538 O O . PRO A 1 203 ? -15.403 -0.339 -6.647 1.00 98.00 203 PRO A O 1
ATOM 1541 N N . GLY A 1 204 ? -14.810 0.277 -4.569 1.00 94.25 204 GLY A N 1
ATOM 1542 C CA . GLY A 1 204 ? -16.039 -0.141 -3.889 1.00 94.25 204 GLY A CA 1
ATOM 1543 C C . GLY A 1 204 ? -15.837 -1.305 -2.915 1.00 94.25 204 GLY A C 1
ATOM 1544 O O . GLY A 1 204 ? -16.616 -1.436 -1.978 1.00 94.25 204 GLY A O 1
ATOM 1545 N N . GLU A 1 205 ? -14.785 -2.116 -3.084 1.00 94.06 205 GLU A N 1
ATOM 1546 C CA . GLU A 1 205 ? -14.457 -3.180 -2.127 1.00 94.06 205 GLU A CA 1
ATOM 1547 C C . GLU A 1 205 ? -14.044 -2.607 -0.761 1.00 94.06 205 GLU A C 1
ATOM 1549 O O . GLU A 1 205 ? -13.510 -1.491 -0.629 1.00 94.06 205 GLU A O 1
ATOM 1554 N N . SER A 1 206 ? -14.265 -3.417 0.267 1.00 96.75 206 SER A N 1
ATOM 1555 C CA . SER A 1 206 ? -13.876 -3.168 1.642 1.00 96.75 206 SER A CA 1
ATOM 1556 C C . SER A 1 206 ? -12.480 -3.698 1.920 1.00 96.75 206 SER A C 1
ATOM 1558 O O . SER A 1 206 ? -12.137 -4.838 1.616 1.00 96.75 206 SER A O 1
ATOM 1560 N N . LEU A 1 207 ? -11.655 -2.859 2.542 1.00 96.81 207 LEU A N 1
ATOM 1561 C CA . LEU A 1 207 ? -10.290 -3.200 2.916 1.00 96.81 207 LEU A CA 1
ATOM 1562 C C . LEU A 1 207 ? -10.229 -3.524 4.404 1.00 96.81 207 LEU A C 1
ATOM 1564 O O . LEU A 1 207 ? -10.546 -2.671 5.236 1.00 96.81 207 LEU A O 1
ATOM 1568 N N . ARG A 1 208 ? -9.759 -4.728 4.740 1.00 98.12 208 ARG A N 1
ATOM 1569 C CA . ARG A 1 208 ? -9.387 -5.109 6.107 1.00 98.12 208 ARG A CA 1
ATOM 1570 C C . ARG A 1 208 ? -7.874 -5.108 6.251 1.00 98.12 208 ARG A C 1
ATOM 1572 O O . ARG A 1 208 ? -7.200 -5.885 5.578 1.00 98.12 208 ARG A O 1
ATOM 1579 N N . THR A 1 209 ? -7.341 -4.291 7.152 1.00 98.38 209 THR A N 1
ATOM 1580 C CA . THR A 1 209 ? -5.917 -4.300 7.517 1.00 98.38 209 THR A CA 1
ATOM 1581 C C . THR A 1 209 ? -5.739 -5.035 8.837 1.00 98.38 209 THR A C 1
ATOM 1583 O O . THR A 1 209 ? -6.081 -4.502 9.890 1.00 98.38 209 THR A O 1
ATOM 1586 N N . ASP A 1 210 ? -5.197 -6.248 8.767 1.00 98.00 210 ASP A N 1
ATOM 1587 C CA . ASP A 1 210 ? -4.767 -7.039 9.919 1.00 98.00 210 ASP A CA 1
ATOM 1588 C C . ASP A 1 210 ? -3.377 -6.557 10.358 1.00 98.00 210 ASP A C 1
ATOM 1590 O O . ASP A 1 210 ? -2.508 -6.349 9.508 1.00 98.00 210 ASP A O 1
ATOM 1594 N N . MET A 1 211 ? -3.157 -6.367 11.660 1.00 98.38 211 MET A N 1
ATOM 1595 C CA . MET A 1 211 ? -1.942 -5.754 12.205 1.00 98.38 211 MET A CA 1
ATOM 1596 C C . MET A 1 211 ? -1.378 -6.542 13.391 1.00 98.38 211 MET A C 1
ATOM 1598 O O . MET A 1 211 ? -2.125 -7.003 14.255 1.00 98.38 211 MET A O 1
ATOM 1602 N N . TRP A 1 212 ? -0.051 -6.636 13.459 1.00 97.81 212 TRP A N 1
ATOM 1603 C CA . TRP A 1 212 ? 0.694 -7.310 14.520 1.00 97.81 212 TRP A CA 1
ATOM 1604 C C . TRP A 1 212 ? 1.840 -6.428 15.004 1.00 97.81 212 TRP A C 1
ATOM 1606 O O . TRP A 1 212 ? 2.680 -5.995 14.215 1.00 97.81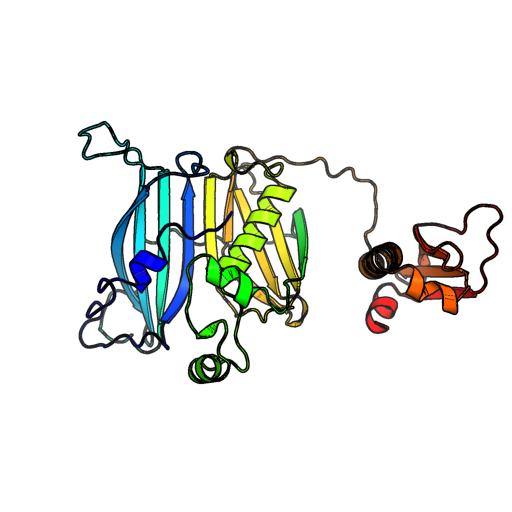 212 TRP A O 1
ATOM 1616 N N . VAL A 1 213 ? 1.906 -6.196 16.307 1.00 95.56 213 VAL A N 1
ATOM 1617 C CA . VAL A 1 213 ? 2.999 -5.472 16.950 1.00 95.56 213 VAL A CA 1
ATOM 1618 C C . VAL A 1 213 ? 4.198 -6.410 17.107 1.00 95.56 213 VAL A C 1
ATOM 1620 O O . VAL A 1 213 ? 4.056 -7.553 17.558 1.00 95.56 213 VAL A O 1
ATOM 1623 N N . SER A 1 214 ? 5.381 -5.938 16.721 1.00 91.62 214 SER A N 1
ATOM 1624 C CA . SER A 1 214 ? 6.645 -6.626 16.975 1.00 91.62 214 SER A CA 1
ATOM 1625 C C . SER A 1 214 ? 6.996 -6.623 18.466 1.00 91.62 214 SER A C 1
ATOM 1627 O O . SER A 1 214 ? 6.571 -5.754 19.226 1.00 91.62 214 SER A O 1
ATOM 1629 N N . GLU A 1 215 ? 7.841 -7.561 18.889 1.00 87.44 215 GLU A N 1
ATOM 1630 C CA . GLU A 1 215 ? 8.265 -7.680 20.294 1.00 87.44 215 GLU A CA 1
ATOM 1631 C C . GLU A 1 215 ? 8.986 -6.427 20.815 1.00 87.44 215 GLU A C 1
ATOM 1633 O O . GLU A 1 215 ? 8.841 -6.055 21.976 1.00 87.44 215 GLU A O 1
ATOM 1638 N N . ASN A 1 216 ? 9.722 -5.729 19.945 1.00 84.44 216 ASN A N 1
ATOM 1639 C CA . ASN A 1 216 ? 10.455 -4.509 20.287 1.00 84.44 216 ASN A CA 1
ATOM 1640 C C . ASN A 1 216 ? 9.603 -3.223 20.231 1.00 84.44 216 ASN A C 1
ATOM 1642 O O . ASN A 1 216 ? 10.165 -2.132 20.321 1.00 84.44 216 ASN A O 1
ATOM 1646 N N . LEU A 1 217 ? 8.280 -3.330 20.044 1.00 86.88 217 LEU A N 1
ATOM 1647 C CA . LEU A 1 217 ? 7.319 -2.217 20.087 1.00 86.88 217 LEU A CA 1
ATOM 1648 C C . LEU A 1 217 ? 7.674 -1.015 19.191 1.00 86.88 217 LEU A C 1
ATOM 1650 O O . LEU A 1 217 ? 7.369 0.131 19.523 1.00 86.88 217 LEU A O 1
ATOM 1654 N N . SER A 1 218 ? 8.313 -1.260 18.050 1.00 86.00 218 SER A N 1
ATOM 1655 C CA . SER A 1 218 ? 8.656 -0.211 17.075 1.00 86.00 218 SER A CA 1
ATOM 1656 C C . SER A 1 218 ? 8.154 -0.503 15.663 1.00 86.00 218 SER A C 1
ATOM 1658 O O . SER A 1 218 ? 8.011 0.425 14.867 1.00 86.00 218 SER A O 1
ATOM 1660 N N . ARG A 1 219 ? 7.812 -1.764 15.371 1.00 96.12 219 ARG A N 1
ATOM 1661 C CA . ARG A 1 219 ? 7.325 -2.212 14.068 1.00 96.12 219 ARG A CA 1
ATOM 1662 C C . ARG A 1 219 ? 5.927 -2.803 14.180 1.00 96.12 219 ARG A C 1
ATOM 1664 O O . ARG A 1 219 ? 5.645 -3.639 15.034 1.00 96.12 219 ARG A O 1
ATOM 1671 N N . ILE A 1 220 ? 5.058 -2.397 13.267 1.00 98.19 220 ILE A N 1
ATOM 1672 C CA . ILE A 1 220 ? 3.734 -2.977 13.068 1.00 98.19 220 ILE A CA 1
ATOM 1673 C C . ILE A 1 220 ? 3.764 -3.739 11.752 1.00 98.19 220 ILE A C 1
ATOM 1675 O O . ILE A 1 220 ? 3.766 -3.131 10.683 1.00 98.19 220 ILE A O 1
ATOM 1679 N N . HIS A 1 221 ? 3.790 -5.066 11.814 1.00 98.62 221 HIS A N 1
ATOM 1680 C CA . HIS A 1 221 ? 3.555 -5.895 10.636 1.00 98.62 221 HIS A CA 1
ATOM 1681 C C . HIS A 1 221 ? 2.088 -5.770 10.250 1.00 98.62 221 HIS A C 1
ATOM 1683 O O . HIS A 1 221 ? 1.221 -5.680 11.122 1.00 98.62 221 HIS A O 1
ATOM 1689 N N . PHE A 1 222 ? 1.789 -5.783 8.958 1.00 98.69 222 PHE A N 1
ATOM 1690 C CA . PHE A 1 222 ? 0.409 -5.763 8.511 1.00 98.69 222 PHE A CA 1
ATOM 1691 C C . PHE A 1 222 ? 0.198 -6.568 7.237 1.00 98.69 222 PHE A C 1
ATOM 1693 O O . PHE A 1 222 ? 1.113 -6.864 6.469 1.00 98.69 222 PHE A O 1
ATOM 1700 N N . ARG A 1 223 ? -1.063 -6.919 7.024 1.00 98.69 223 ARG A N 1
ATOM 1701 C CA . ARG A 1 223 ? -1.564 -7.556 5.814 1.00 98.69 223 ARG A CA 1
ATOM 1702 C C . ARG A 1 223 ? -2.911 -6.941 5.495 1.00 98.69 223 ARG A C 1
ATOM 1704 O O . ARG A 1 223 ? -3.721 -6.762 6.402 1.00 98.69 223 ARG A O 1
ATOM 1711 N N . THR A 1 224 ? -3.168 -6.673 4.221 1.00 98.75 224 THR A N 1
ATOM 1712 C CA . THR A 1 224 ? -4.459 -6.118 3.801 1.00 98.75 224 THR A CA 1
ATOM 1713 C C . THR A 1 224 ? -5.189 -7.089 2.894 1.00 98.75 224 THR A C 1
ATOM 1715 O O . THR A 1 224 ? -4.592 -7.671 1.985 1.00 98.75 224 THR A O 1
ATOM 1718 N N . VAL A 1 225 ? -6.478 -7.267 3.168 1.00 97.25 225 VAL A N 1
ATOM 1719 C CA . VAL A 1 225 ? -7.395 -8.160 2.460 1.00 97.25 225 VAL A CA 1
ATOM 1720 C C . VAL A 1 225 ? -8.514 -7.323 1.842 1.00 97.25 225 VAL A C 1
ATOM 1722 O O . VAL A 1 225 ? -9.059 -6.453 2.522 1.00 97.25 225 VAL A O 1
ATOM 1725 N N . ALA A 1 226 ? -8.848 -7.585 0.579 1.00 94.44 226 ALA A N 1
ATOM 1726 C CA . ALA A 1 226 ? -10.121 -7.158 -0.000 1.00 94.44 226 ALA A CA 1
ATOM 1727 C C . ALA A 1 226 ? -11.198 -8.140 0.477 1.00 94.44 226 ALA A C 1
ATOM 1729 O O . ALA A 1 226 ? -11.094 -9.340 0.218 1.00 94.44 226 ALA A O 1
ATOM 1730 N N . VAL A 1 227 ? -12.154 -7.660 1.270 1.00 90.75 227 VAL A N 1
ATOM 1731 C CA . VAL A 1 227 ? -13.058 -8.509 2.062 1.00 90.75 227 VAL A CA 1
ATOM 1732 C C . VAL A 1 227 ? -13.960 -9.342 1.162 1.00 90.75 227 VAL A C 1
ATOM 1734 O O . VAL A 1 227 ? -14.075 -10.546 1.369 1.00 90.75 227 VAL A O 1
ATOM 1737 N N . GLU A 1 228 ? -14.547 -8.716 0.149 1.00 90.69 228 GLU A N 1
ATOM 1738 C CA . GLU A 1 228 ? -15.534 -9.321 -0.742 1.00 90.69 228 GLU A CA 1
ATOM 1739 C C . GLU A 1 228 ? -14.921 -10.449 -1.577 1.00 90.69 228 GLU A C 1
ATOM 1741 O O . GLU A 1 228 ? -15.539 -11.496 -1.758 1.00 90.69 228 GLU A O 1
ATOM 1746 N N . SER A 1 229 ? -13.685 -10.275 -2.050 1.00 88.25 229 SER A N 1
ATOM 1747 C CA . SER A 1 229 ? -12.974 -11.308 -2.809 1.00 88.25 229 SER A CA 1
ATOM 1748 C C . SER A 1 229 ? -12.144 -12.268 -1.948 1.00 88.25 229 SER A C 1
ATOM 1750 O O . SER A 1 229 ? -11.659 -13.279 -2.455 1.00 88.25 229 SER A O 1
ATOM 1752 N N . GLY A 1 230 ? -11.929 -11.961 -0.665 1.00 88.94 230 GLY A N 1
ATOM 1753 C CA . GLY A 1 230 ? -11.055 -12.718 0.241 1.00 88.94 230 GLY A CA 1
ATOM 1754 C C . GLY A 1 230 ? -9.563 -12.657 -0.118 1.00 88.94 230 GLY A C 1
ATOM 1755 O O . GLY A 1 230 ? -8.740 -13.334 0.504 1.00 88.94 230 GLY A O 1
ATOM 1756 N N . ASN A 1 231 ? -9.187 -11.855 -1.116 1.00 94.62 231 ASN A N 1
ATOM 1757 C CA . ASN A 1 231 ? -7.823 -11.794 -1.624 1.00 94.62 231 ASN A CA 1
ATOM 1758 C C . ASN A 1 231 ? -6.907 -11.021 -0.678 1.00 94.62 231 ASN A C 1
ATOM 1760 O O . ASN A 1 231 ? -7.209 -9.900 -0.272 1.00 94.62 231 ASN A O 1
ATOM 1764 N N . ILE A 1 232 ? -5.719 -11.567 -0.415 1.00 97.94 232 ILE A N 1
ATOM 1765 C CA . ILE A 1 232 ? -4.622 -10.799 0.181 1.00 97.94 232 ILE A CA 1
ATOM 1766 C C . ILE A 1 232 ? -4.078 -9.856 -0.896 1.00 97.94 232 ILE A C 1
ATOM 1768 O O . ILE A 1 232 ? -3.488 -10.304 -1.880 1.00 97.94 232 ILE A O 1
ATOM 1772 N N . ILE A 1 233 ? -4.270 -8.554 -0.704 1.00 98.38 233 ILE A N 1
ATOM 1773 C CA . ILE A 1 233 ? -3.874 -7.515 -1.665 1.00 98.38 233 ILE A CA 1
ATOM 1774 C C . ILE A 1 233 ? -2.512 -6.906 -1.328 1.00 98.38 233 ILE A C 1
ATOM 1776 O O . ILE A 1 233 ? -1.775 -6.507 -2.229 1.00 98.38 233 ILE A O 1
ATOM 1780 N N . ILE A 1 234 ? -2.155 -6.883 -0.040 1.00 98.69 234 ILE A N 1
ATOM 1781 C CA . ILE A 1 234 ? -0.867 -6.417 0.473 1.00 98.69 234 ILE A CA 1
ATOM 1782 C C . ILE A 1 234 ? -0.321 -7.471 1.434 1.00 98.69 234 ILE A C 1
ATOM 1784 O O . ILE A 1 234 ? -0.994 -7.832 2.402 1.00 98.69 234 ILE A O 1
ATOM 1788 N N . SER A 1 235 ? 0.897 -7.939 1.165 1.00 98.38 235 SER A N 1
ATOM 1789 C CA . SER A 1 235 ? 1.619 -8.949 1.946 1.00 98.38 235 SER A CA 1
ATOM 1790 C C . SER A 1 235 ? 3.048 -8.499 2.266 1.00 98.38 235 SER A C 1
ATOM 1792 O O . SER A 1 235 ? 3.512 -7.478 1.745 1.00 98.38 235 SER A O 1
ATOM 1794 N N . GLY A 1 236 ? 3.728 -9.241 3.151 1.00 98.12 236 GLY A N 1
ATOM 1795 C CA . GLY A 1 236 ? 5.119 -8.980 3.531 1.00 98.12 236 GLY A CA 1
ATOM 1796 C C . GLY A 1 236 ? 5.362 -7.550 4.029 1.00 98.12 236 GLY A C 1
ATOM 1797 O O . GLY A 1 236 ? 6.403 -6.958 3.738 1.00 98.12 236 GLY A O 1
ATOM 1798 N N . ALA A 1 237 ? 4.358 -6.950 4.670 1.00 98.62 237 ALA A N 1
ATOM 1799 C CA . ALA A 1 237 ? 4.303 -5.517 4.879 1.00 98.62 237 ALA A CA 1
ATOM 1800 C C . ALA A 1 237 ? 4.497 -5.137 6.344 1.00 98.62 237 ALA A C 1
ATOM 1802 O O . ALA A 1 237 ? 4.094 -5.853 7.263 1.00 98.62 237 ALA A O 1
ATOM 1803 N N . TYR A 1 238 ? 5.102 -3.973 6.558 1.00 98.62 238 TYR A N 1
ATOM 1804 C CA . TYR A 1 238 ? 5.292 -3.409 7.884 1.00 98.62 238 TYR A CA 1
ATOM 1805 C C . TYR A 1 238 ? 5.324 -1.883 7.849 1.00 98.62 238 TYR A C 1
ATOM 1807 O O . TYR A 1 238 ? 5.645 -1.282 6.824 1.00 98.62 238 TYR A O 1
ATOM 1815 N N . VAL A 1 239 ? 5.021 -1.270 8.990 1.00 98.25 239 VAL A N 1
ATOM 1816 C CA . VAL A 1 239 ? 5.242 0.146 9.288 1.00 98.25 239 VAL A CA 1
ATOM 1817 C C . VAL A 1 239 ? 6.156 0.242 10.501 1.00 98.25 239 VAL A C 1
ATOM 1819 O O . VAL A 1 239 ? 5.870 -0.361 11.534 1.00 98.25 239 VAL A O 1
ATOM 1822 N N . ASP A 1 240 ? 7.215 1.032 10.393 1.00 97.38 240 ASP A N 1
ATOM 1823 C CA . ASP A 1 240 ? 8.009 1.459 11.539 1.00 97.38 240 ASP A CA 1
ATOM 1824 C C . ASP A 1 240 ? 7.459 2.788 12.063 1.00 97.38 240 ASP A C 1
ATOM 1826 O O . ASP A 1 240 ? 7.221 3.728 11.294 1.00 97.38 240 ASP A O 1
ATOM 1830 N N . LEU A 1 241 ? 7.266 2.864 13.377 1.00 95.12 241 LEU A N 1
ATOM 1831 C CA . LEU A 1 241 ? 6.838 4.067 14.087 1.00 95.12 241 LEU A CA 1
ATOM 1832 C C . LEU A 1 241 ? 7.988 4.597 14.950 1.00 95.12 241 LEU A C 1
ATOM 1834 O O . LEU A 1 241 ? 8.802 3.821 15.448 1.00 95.12 241 LEU A O 1
ATOM 1838 N N . GLN A 1 242 ? 8.035 5.912 15.174 1.00 92.25 242 GLN A N 1
ATOM 1839 C CA . GLN A 1 242 ? 8.965 6.509 16.144 1.00 92.25 242 GLN A CA 1
ATOM 1840 C C . GLN A 1 242 ? 8.641 6.020 17.564 1.00 92.25 242 GLN A C 1
ATOM 1842 O O . GLN A 1 242 ? 9.531 5.738 18.363 1.00 92.25 242 GLN A O 1
ATOM 1847 N N . LYS A 1 243 ? 7.346 5.883 17.865 1.00 90.12 243 LYS A N 1
ATOM 1848 C CA . LYS A 1 243 ? 6.803 5.365 19.116 1.00 90.12 243 LYS A CA 1
ATOM 1849 C C . LYS A 1 243 ? 5.521 4.579 18.856 1.00 90.12 243 LYS A C 1
ATOM 1851 O O . LYS A 1 243 ? 4.546 5.115 18.331 1.00 90.12 243 LYS A O 1
ATOM 1856 N N . CYS A 1 244 ? 5.484 3.321 19.285 1.00 87.94 244 CYS A N 1
ATOM 1857 C CA . CYS A 1 244 ? 4.245 2.552 19.285 1.00 87.94 244 CYS A CA 1
ATOM 1858 C C . CYS A 1 244 ? 3.389 2.914 20.502 1.00 87.94 244 CYS A C 1
ATOM 1860 O O . CYS A 1 244 ? 3.833 2.844 21.650 1.00 87.94 244 CYS A O 1
ATOM 1862 N N . TYR A 1 245 ? 2.131 3.262 20.251 1.00 83.94 245 TYR A N 1
ATOM 1863 C CA . TYR A 1 245 ? 1.125 3.473 21.279 1.00 83.94 245 TYR A CA 1
ATOM 1864 C C . TYR A 1 245 ? 0.263 2.224 21.379 1.00 83.94 245 TYR A C 1
ATOM 1866 O O . TYR A 1 245 ? -0.694 2.039 20.627 1.00 83.94 245 TYR A O 1
ATOM 1874 N N . LEU A 1 246 ? 0.598 1.367 22.341 1.00 77.75 246 LEU A N 1
ATOM 1875 C CA . LEU A 1 246 ? -0.315 0.323 22.774 1.00 77.75 246 LEU A CA 1
ATOM 1876 C C . LEU A 1 246 ? -1.438 1.002 23.547 1.00 77.75 246 LEU A C 1
ATOM 1878 O O . LEU A 1 246 ? -1.283 1.375 24.709 1.00 77.75 246 LEU A O 1
ATOM 1882 N N . ARG A 1 247 ? -2.575 1.211 22.887 1.00 65.00 247 ARG A N 1
ATOM 1883 C CA . ARG A 1 247 ? -3.792 1.525 23.629 1.00 65.00 247 ARG A CA 1
ATOM 1884 C C . ARG A 1 247 ? -4.085 0.302 24.492 1.00 65.00 247 ARG A C 1
ATOM 1886 O O . ARG A 1 247 ? -4.081 -0.799 23.930 1.00 65.00 247 ARG A O 1
ATOM 1893 N N . PRO A 1 248 ? -4.313 0.459 25.810 1.00 46.59 248 PRO A N 1
ATOM 1894 C CA . PRO A 1 248 ? -4.824 -0.636 26.605 1.00 46.59 248 PRO A CA 1
ATOM 1895 C C . PRO A 1 248 ? -6.011 -1.190 25.836 1.00 46.59 248 PRO A C 1
ATOM 1897 O O . PRO A 1 248 ? -6.943 -0.453 25.492 1.00 46.59 248 PRO A O 1
ATOM 1900 N N . ILE A 1 249 ? -5.954 -2.477 25.511 1.00 42.09 249 ILE A N 1
ATOM 1901 C CA . ILE A 1 249 ? -7.186 -3.204 25.297 1.00 42.09 249 ILE A CA 1
ATOM 1902 C C . ILE A 1 249 ? -7.836 -3.089 26.667 1.00 42.09 249 ILE A C 1
ATOM 1904 O O . ILE A 1 249 ? -7.467 -3.814 27.585 1.00 42.09 249 ILE A O 1
ATOM 1908 N N . ASN A 1 250 ? -8.718 -2.103 26.852 1.00 31.25 250 ASN A N 1
ATOM 1909 C CA . ASN A 1 250 ? -9.726 -2.230 27.878 1.00 31.25 250 ASN A CA 1
ATOM 1910 C C . ASN A 1 250 ? -10.420 -3.523 27.490 1.00 31.25 250 ASN A C 1
ATOM 1912 O O . ASN A 1 250 ? -11.225 -3.554 26.562 1.00 31.25 250 ASN A O 1
ATOM 1916 N N . SER A 1 251 ? -10.020 -4.598 28.155 1.00 33.06 251 SER A N 1
ATOM 1917 C CA . SER A 1 251 ? -10.694 -5.874 28.190 1.00 33.06 251 SER A CA 1
ATOM 1918 C C . SER A 1 251 ? -12.001 -5.671 28.944 1.00 33.06 251 SER A C 1
ATOM 1920 O O . SER A 1 251 ? -12.302 -6.333 29.928 1.00 33.06 251 SER A O 1
ATOM 1922 N N . VAL A 1 252 ? -12.836 -4.762 28.446 1.00 28.97 252 VAL A N 1
ATOM 1923 C CA . VAL A 1 252 ? -14.238 -5.096 28.401 1.00 28.97 252 VAL A CA 1
ATOM 1924 C C . VAL A 1 252 ? -14.262 -6.266 27.430 1.00 28.97 252 VAL A C 1
ATOM 1926 O O . VAL A 1 252 ? -13.873 -6.126 26.270 1.00 28.97 252 VAL A O 1
ATOM 1929 N N . LYS A 1 253 ? -14.635 -7.448 27.918 1.00 32.28 253 LYS A N 1
ATOM 1930 C CA . LYS A 1 253 ? -15.217 -8.467 27.051 1.00 32.28 253 LYS A CA 1
ATOM 1931 C C . LYS A 1 253 ? -16.414 -7.811 26.356 1.00 32.28 253 LYS A C 1
ATOM 1933 O O . LYS A 1 253 ? -17.531 -7.885 26.846 1.00 32.28 253 LYS A O 1
ATOM 1938 N N . VAL A 1 254 ? -16.176 -7.096 25.268 1.00 40.44 254 VAL A N 1
ATOM 1939 C CA . VAL A 1 254 ? -17.184 -6.891 24.244 1.00 40.44 254 VAL A CA 1
ATOM 1940 C C . VAL A 1 254 ? -16.789 -7.904 23.195 1.00 40.44 254 VAL A C 1
ATOM 1942 O O . VAL A 1 254 ? -15.961 -7.625 22.329 1.00 40.44 254 VAL A O 1
ATOM 1945 N N . GLU A 1 255 ? -17.296 -9.125 23.361 1.00 46.88 255 GLU A N 1
ATOM 1946 C CA . GLU A 1 255 ? -17.361 -10.104 22.280 1.00 46.88 255 GLU A CA 1
ATOM 1947 C C . GLU A 1 255 ? -18.040 -9.384 21.116 1.00 46.88 255 GLU A C 1
ATOM 1949 O O . GLU A 1 255 ? -19.244 -9.123 21.136 1.00 46.88 255 GLU A O 1
ATOM 1954 N N . THR A 1 256 ? -17.226 -8.883 20.189 1.00 60.25 256 THR A N 1
ATOM 1955 C CA . THR A 1 256 ? -17.710 -8.155 19.025 1.00 60.25 256 THR A CA 1
ATOM 1956 C C . THR A 1 256 ? -18.090 -9.229 18.029 1.00 60.25 256 THR A C 1
ATOM 1958 O O . THR A 1 256 ? -17.228 -9.892 17.453 1.00 60.25 256 THR A O 1
ATOM 1961 N N . LEU A 1 257 ? -19.386 -9.471 17.927 1.00 77.38 257 LEU A N 1
ATOM 1962 C CA . LEU A 1 257 ? -19.962 -10.458 17.035 1.00 77.38 257 LEU A CA 1
ATOM 1963 C C . LEU A 1 257 ? -19.945 -9.884 15.619 1.00 77.38 257 LEU A C 1
ATOM 1965 O O . LEU A 1 257 ? -20.068 -8.673 15.431 1.00 77.38 257 LEU A O 1
ATOM 1969 N N . SER A 1 258 ? -19.822 -10.733 14.602 1.00 79.38 258 SER A N 1
ATOM 1970 C CA . SER A 1 258 ? -19.929 -10.303 13.202 1.00 79.38 258 SER A CA 1
ATOM 1971 C C . SER A 1 258 ? -21.238 -9.545 12.951 1.00 79.38 258 SER A C 1
ATOM 1973 O O . SER A 1 258 ? -21.235 -8.532 12.251 1.00 79.38 258 SER A O 1
ATOM 1975 N N . SER A 1 259 ? -22.329 -9.966 13.603 1.00 83.00 259 SER A N 1
ATOM 1976 C CA . SER A 1 259 ? -23.632 -9.294 13.597 1.00 83.00 259 SER A CA 1
ATOM 1977 C C . SER A 1 259 ? -23.584 -7.837 14.064 1.00 83.00 259 SER A C 1
ATOM 1979 O O . SER A 1 259 ? -24.404 -7.031 13.629 1.00 83.00 259 SER A O 1
ATOM 1981 N N . ASP A 1 260 ? -22.629 -7.464 14.922 1.00 86.12 260 ASP A N 1
ATOM 1982 C CA . ASP A 1 260 ? -22.524 -6.097 15.446 1.00 86.12 260 ASP A CA 1
ATOM 1983 C C . ASP A 1 260 ? -22.239 -5.086 14.336 1.00 86.12 260 ASP A C 1
ATOM 1985 O O . ASP A 1 260 ? -22.733 -3.961 14.389 1.00 86.12 260 ASP A O 1
ATOM 1989 N N . VAL A 1 261 ? -21.499 -5.489 13.298 1.00 82.31 261 VAL A N 1
ATOM 1990 C CA . VAL A 1 261 ? -21.199 -4.632 12.142 1.00 82.31 261 VAL A CA 1
ATOM 1991 C C . VAL A 1 261 ? -22.480 -4.279 11.384 1.00 82.31 261 VAL A C 1
ATOM 1993 O O . VAL A 1 261 ? -22.646 -3.138 10.948 1.00 82.31 261 VAL A O 1
ATOM 1996 N N . VAL A 1 262 ? -23.422 -5.219 11.276 1.00 84.62 262 VAL A N 1
ATOM 1997 C CA . VAL A 1 262 ? -24.717 -4.995 10.618 1.00 84.62 262 VAL A CA 1
ATOM 1998 C C . VAL A 1 262 ? -25.554 -3.995 11.413 1.00 84.62 262 VAL A C 1
ATOM 2000 O O . VAL A 1 262 ? -26.061 -3.031 10.838 1.00 84.62 262 VAL A O 1
ATOM 2003 N N . PHE A 1 263 ? -25.647 -4.149 12.738 1.00 90.44 263 PHE A N 1
ATOM 2004 C CA . PHE A 1 263 ? -26.398 -3.211 13.580 1.00 90.44 263 PHE A CA 1
ATOM 2005 C C . PHE A 1 263 ? -25.757 -1.823 13.654 1.00 90.44 263 PHE A C 1
ATOM 2007 O O . PHE A 1 263 ? -26.472 -0.820 13.651 1.00 90.44 263 PHE A O 1
ATOM 2014 N N . GLN A 1 264 ? -24.426 -1.736 13.657 1.00 84.62 264 GLN A N 1
ATOM 2015 C CA . GLN A 1 264 ? -23.714 -0.459 13.565 1.00 84.62 264 GLN A CA 1
ATOM 2016 C C . GLN A 1 264 ? -23.992 0.232 12.226 1.00 84.62 264 GLN A C 1
ATOM 2018 O O . GLN A 1 264 ? -24.398 1.393 12.211 1.00 84.62 264 GLN A O 1
ATOM 2023 N N . THR A 1 265 ? -23.896 -0.505 11.115 1.00 82.75 265 THR A N 1
ATOM 2024 C CA . THR A 1 265 ? -24.226 0.006 9.774 1.00 82.75 265 THR A CA 1
ATOM 2025 C C . THR A 1 265 ? -25.680 0.474 9.698 1.00 82.75 265 THR A C 1
ATOM 2027 O O . THR A 1 265 ? -25.972 1.535 9.145 1.00 82.75 265 THR A O 1
ATOM 2030 N N . MET A 1 266 ? -26.607 -0.283 10.292 1.00 85.31 266 MET A N 1
ATOM 2031 C CA . MET A 1 266 ? -28.017 0.088 10.387 1.00 85.31 266 MET A CA 1
ATOM 2032 C C . MET A 1 266 ? -28.203 1.376 11.205 1.00 85.31 266 MET A C 1
ATOM 2034 O O . MET A 1 266 ? -28.913 2.277 10.759 1.00 85.31 266 MET A O 1
ATOM 2038 N N . SER A 1 267 ? -27.529 1.499 12.353 1.00 86.50 267 SER A N 1
ATOM 2039 C CA . SER A 1 267 ? -27.544 2.703 13.196 1.00 86.50 267 SER A CA 1
ATOM 2040 C C . SER A 1 267 ? -27.067 3.934 12.422 1.00 86.50 267 SER A C 1
ATOM 2042 O O . SER A 1 267 ? -27.741 4.966 12.415 1.00 86.50 267 SER A O 1
ATOM 2044 N N . ASP A 1 268 ? -25.952 3.815 11.701 1.00 81.62 268 ASP A N 1
ATOM 2045 C CA . ASP A 1 268 ? -25.388 4.911 10.913 1.00 81.62 268 ASP A CA 1
ATOM 2046 C C . ASP A 1 268 ? -26.293 5.294 9.738 1.00 81.62 268 ASP A C 1
ATOM 2048 O O . ASP A 1 268 ? -26.535 6.478 9.490 1.00 81.62 268 ASP A O 1
ATOM 2052 N N . LYS A 1 269 ? -26.867 4.313 9.036 1.00 82.44 269 LYS A N 1
ATOM 2053 C CA . LYS A 1 269 ? -27.787 4.567 7.921 1.00 82.44 269 LYS A CA 1
ATOM 2054 C C . LYS A 1 269 ? -29.067 5.267 8.381 1.00 82.44 269 LYS A C 1
ATOM 2056 O O . LYS A 1 269 ? -29.536 6.180 7.705 1.00 82.44 269 LYS A O 1
ATOM 2061 N N . ILE A 1 270 ? -29.604 4.885 9.540 1.00 83.88 270 ILE A N 1
ATOM 2062 C CA . ILE A 1 270 ? -30.810 5.493 10.116 1.00 83.88 270 ILE A CA 1
ATOM 2063 C C . ILE A 1 270 ? -30.544 6.926 10.582 1.00 83.88 270 ILE A C 1
ATOM 2065 O O . ILE A 1 270 ? -31.343 7.810 10.279 1.00 83.88 270 ILE A O 1
ATOM 2069 N N . LYS A 1 271 ? -29.404 7.184 11.237 1.00 79.94 271 LYS A N 1
ATOM 2070 C CA . LYS A 1 271 ? -29.002 8.548 11.626 1.00 79.94 271 LYS A CA 1
ATOM 2071 C C . LYS A 1 271 ? -28.861 9.473 10.420 1.00 79.94 271 LYS A C 1
ATOM 2073 O O . LYS A 1 271 ? -29.279 10.624 10.482 1.00 79.94 271 LYS A O 1
ATOM 2078 N N . ASN A 1 272 ? -28.296 8.963 9.327 1.00 76.44 272 ASN A N 1
ATOM 2079 C CA . ASN A 1 272 ? -28.050 9.751 8.121 1.00 76.44 272 ASN A CA 1
ATOM 2080 C C . ASN A 1 272 ? -29.280 9.867 7.207 1.00 76.44 272 ASN A C 1
ATOM 2082 O O . ASN A 1 272 ? -29.332 10.761 6.369 1.00 76.44 272 ASN A O 1
ATOM 2086 N N . THR A 1 273 ? -30.266 8.972 7.330 1.00 79.81 273 THR A N 1
ATOM 2087 C CA . THR A 1 273 ? -31.487 8.986 6.505 1.00 79.81 273 THR A CA 1
ATOM 2088 C C . THR A 1 273 ? -32.734 8.626 7.334 1.00 79.81 273 THR A C 1
ATOM 2090 O O . THR A 1 273 ? -33.356 7.581 7.110 1.00 79.81 273 THR A O 1
ATOM 2093 N N . PRO A 1 274 ? -33.158 9.487 8.278 1.00 74.25 274 PRO A N 1
ATOM 2094 C CA . PRO A 1 274 ? -34.260 9.187 9.200 1.00 74.25 274 PRO A CA 1
ATOM 2095 C C . PRO A 1 274 ? -35.615 9.003 8.496 1.00 74.25 274 PRO A C 1
ATOM 2097 O O . PRO A 1 274 ? -36.520 8.372 9.033 1.00 74.25 274 PRO A O 1
ATOM 2100 N N . GLU A 1 275 ? -35.766 9.503 7.267 1.00 80.19 275 GLU A N 1
ATOM 2101 C CA . GLU A 1 275 ? -36.964 9.317 6.437 1.00 80.19 275 GLU A CA 1
ATOM 2102 C C . GLU A 1 275 ? -37.237 7.837 6.086 1.00 80.19 275 GLU A C 1
ATOM 2104 O O . GLU A 1 275 ? -38.394 7.456 5.906 1.00 80.19 275 GLU A O 1
ATOM 2109 N N . LEU A 1 276 ? -36.198 6.985 6.023 1.00 75.19 276 LEU A N 1
ATOM 2110 C CA . LEU A 1 276 ? -36.323 5.568 5.637 1.00 75.19 276 LEU A CA 1
ATOM 2111 C C . LEU A 1 276 ? -37.134 4.743 6.641 1.00 75.19 276 LEU A C 1
ATOM 2113 O O . LEU A 1 276 ? -37.805 3.786 6.260 1.00 75.19 276 LEU A O 1
ATOM 2117 N N . VAL A 1 277 ? -37.081 5.113 7.920 1.00 77.38 277 VAL A N 1
ATOM 2118 C CA . VAL A 1 277 ? -37.680 4.329 9.010 1.00 77.38 277 VAL A CA 1
ATOM 2119 C C . VAL A 1 277 ? -39.092 4.776 9.373 1.00 77.38 277 VAL A C 1
ATOM 2121 O O . VAL A 1 277 ? -39.861 3.988 9.928 1.00 77.38 277 VAL A O 1
ATOM 2124 N N . LYS A 1 278 ? -39.484 5.994 8.970 1.00 71.75 278 LYS A N 1
ATOM 2125 C CA . LYS A 1 278 ? -40.807 6.575 9.262 1.00 71.75 278 LYS A CA 1
ATOM 2126 C C . LYS A 1 278 ? -41.973 5.724 8.747 1.00 71.75 278 LYS A C 1
ATOM 2128 O O . LYS A 1 278 ? -43.053 5.771 9.322 1.00 71.75 278 LYS A O 1
ATOM 2133 N N . LYS A 1 279 ? -41.764 4.936 7.684 1.00 77.50 279 LYS A N 1
ATOM 2134 C CA . LYS A 1 279 ? -42.790 4.048 7.105 1.00 77.50 279 LYS A CA 1
ATOM 2135 C C . LYS A 1 279 ? -42.920 2.696 7.812 1.00 77.50 279 LYS A C 1
ATOM 2137 O O . LYS A 1 279 ? -43.954 2.055 7.664 1.00 77.50 279 LYS A O 1
ATOM 2142 N N . ILE A 1 280 ? -41.894 2.258 8.545 1.00 82.88 280 ILE A N 1
ATOM 2143 C CA . ILE A 1 280 ? -41.884 0.950 9.217 1.00 82.88 280 ILE A CA 1
ATOM 2144 C C . ILE A 1 280 ? -42.599 1.047 10.571 1.00 82.88 280 ILE A C 1
ATOM 2146 O O . ILE A 1 280 ? -43.338 0.136 10.927 1.00 82.88 280 ILE A O 1
ATOM 2150 N N . ASN A 1 281 ? -42.414 2.162 11.296 1.00 84.06 281 ASN A N 1
ATOM 2151 C CA . ASN A 1 281 ? -43.099 2.482 12.561 1.00 84.06 281 ASN A CA 1
ATOM 2152 C C . ASN A 1 281 ? -43.150 1.300 13.556 1.00 84.06 281 ASN A C 1
ATOM 2154 O O . ASN A 1 281 ? -44.175 1.043 14.187 1.00 84.06 281 ASN A O 1
ATOM 2158 N N . GLY A 1 282 ? -42.041 0.571 13.678 1.00 91.62 282 GLY A N 1
ATOM 2159 C CA . GLY A 1 282 ? -41.939 -0.651 14.473 1.00 91.62 282 GLY A CA 1
ATOM 2160 C C . GLY A 1 282 ? -40.724 -0.643 15.394 1.00 91.62 282 GLY A C 1
ATOM 2161 O O . GLY A 1 282 ? -39.740 0.050 15.141 1.00 91.62 282 GLY A O 1
ATOM 2162 N N . ILE A 1 283 ? -40.799 -1.415 16.470 1.00 93.75 283 ILE A N 1
ATOM 2163 C CA . ILE A 1 283 ? -39.710 -1.629 17.420 1.00 93.75 283 ILE A CA 1
ATOM 2164 C C . ILE A 1 283 ? -39.367 -3.114 17.428 1.00 93.75 283 ILE A C 1
ATOM 2166 O O . ILE A 1 283 ? -40.202 -3.948 17.782 1.00 93.75 283 ILE A O 1
ATOM 2170 N N . PHE A 1 284 ? -38.130 -3.436 17.062 1.00 95.06 284 PHE A N 1
ATOM 2171 C CA . PHE A 1 284 ? -37.648 -4.809 16.945 1.00 95.06 284 PHE A CA 1
ATOM 2172 C C . PHE A 1 284 ? -36.562 -5.082 17.980 1.00 95.06 284 PHE A C 1
ATOM 2174 O O . PHE A 1 284 ? -35.660 -4.263 18.155 1.00 95.06 284 PHE A O 1
ATOM 2181 N N . ALA A 1 285 ? -36.627 -6.236 18.637 1.00 95.12 285 ALA A N 1
ATOM 2182 C CA . ALA A 1 285 ? -35.537 -6.752 19.457 1.00 95.12 285 ALA A CA 1
ATOM 2183 C C . ALA A 1 285 ? -34.891 -7.948 18.751 1.00 95.12 285 ALA A C 1
ATOM 2185 O O . ALA A 1 285 ? -35.587 -8.874 18.341 1.00 95.12 285 ALA A O 1
ATOM 2186 N N . PHE A 1 286 ? -33.571 -7.942 18.621 1.00 95.38 286 PHE A N 1
ATOM 2187 C CA . PHE A 1 286 ? -32.796 -9.026 18.027 1.00 95.38 286 PHE A CA 1
ATOM 2188 C C . PHE A 1 286 ? -31.947 -9.687 19.102 1.00 95.38 286 PHE A C 1
ATOM 2190 O O . PHE A 1 286 ? -31.055 -9.050 19.651 1.00 95.38 286 PHE A O 1
ATOM 2197 N N . ASN A 1 287 ? -32.204 -10.958 19.382 1.00 93.88 287 ASN A N 1
ATOM 2198 C CA . ASN A 1 287 ? -31.390 -11.791 20.253 1.00 93.88 287 ASN A CA 1
ATOM 2199 C C . ASN A 1 287 ? -30.418 -12.600 19.393 1.00 93.88 287 ASN A C 1
ATOM 2201 O O . ASN A 1 287 ? -30.820 -13.516 18.674 1.00 93.88 287 ASN A O 1
ATOM 2205 N N . ILE A 1 288 ? -29.141 -12.255 19.473 1.00 93.00 288 ILE A N 1
ATOM 2206 C CA . ILE A 1 288 ? -28.070 -12.936 18.759 1.00 93.00 288 ILE A CA 1
ATOM 2207 C C . ILE A 1 288 ? -27.550 -14.082 19.611 1.00 93.00 288 ILE A C 1
ATOM 2209 O O . ILE A 1 288 ? -27.228 -13.903 20.790 1.00 93.00 288 ILE A O 1
ATOM 2213 N N . THR A 1 289 ? -27.470 -15.260 18.999 1.00 87.69 289 THR A N 1
ATOM 2214 C CA . THR A 1 289 ? -27.016 -16.486 19.650 1.00 87.69 289 THR A CA 1
ATOM 2215 C C . THR A 1 289 ? -25.662 -16.966 19.131 1.00 87.69 289 THR A C 1
ATOM 2217 O O . THR A 1 289 ? -25.353 -16.854 17.944 1.00 87.69 289 THR A O 1
ATOM 2220 N N . GLU A 1 290 ? -24.871 -17.559 20.024 1.00 82.06 290 GLU A N 1
ATOM 2221 C CA . GLU A 1 290 ? -23.748 -18.434 19.686 1.00 82.06 290 GLU A CA 1
ATOM 2222 C C . GLU A 1 290 ? -23.985 -19.792 20.342 1.00 82.06 290 GLU A C 1
ATOM 2224 O O . GLU A 1 290 ? -24.331 -19.875 21.522 1.00 82.06 290 GLU A O 1
ATOM 2229 N N . ASN A 1 291 ? -23.844 -20.872 19.567 1.00 79.50 291 ASN A N 1
ATOM 2230 C CA . ASN A 1 291 ? -24.103 -22.241 20.027 1.00 79.50 291 ASN A CA 1
ATOM 2231 C C . ASN A 1 291 ? -25.470 -22.394 20.736 1.00 79.50 291 ASN A C 1
ATOM 2233 O O . ASN A 1 291 ? -25.587 -23.081 21.749 1.00 79.50 291 ASN A O 1
ATOM 2237 N N . GLY A 1 292 ? -26.501 -21.703 20.231 1.00 78.06 292 GLY A N 1
ATOM 2238 C CA . GLY A 1 292 ? -27.868 -21.740 20.767 1.00 78.06 292 GLY A CA 1
ATOM 2239 C C . GLY A 1 292 ? -28.107 -20.922 22.043 1.00 78.06 292 GLY A C 1
ATOM 2240 O O . GLY A 1 292 ? -29.231 -20.893 22.536 1.00 78.06 292 GLY A O 1
ATOM 2241 N N . THR A 1 293 ? -27.093 -20.232 22.574 1.00 77.06 293 THR A N 1
ATOM 2242 C CA . THR A 1 293 ? -27.228 -19.354 23.749 1.00 77.06 293 THR A CA 1
ATOM 2243 C C . THR A 1 293 ? -27.261 -17.897 23.312 1.00 77.06 293 THR A C 1
ATOM 2245 O O . THR A 1 293 ? -26.415 -17.488 22.524 1.00 77.06 293 THR A O 1
ATOM 2248 N N . VAL A 1 294 ? -28.209 -17.101 23.823 1.00 85.50 294 VAL A N 1
ATOM 2249 C CA . VAL A 1 294 ? -28.245 -15.652 23.560 1.00 85.50 294 VAL A CA 1
ATOM 2250 C C . VAL A 1 294 ? -27.035 -14.999 24.216 1.00 85.50 294 VAL A C 1
ATOM 2252 O O . VAL A 1 294 ? -26.919 -14.978 25.440 1.00 85.50 294 VAL A O 1
ATOM 2255 N N . VAL A 1 295 ? -26.148 -14.465 23.386 1.00 85.50 295 VAL A N 1
ATOM 2256 C CA . VAL A 1 295 ? -24.922 -13.779 23.809 1.00 85.50 295 VAL A CA 1
ATOM 2257 C C . VAL A 1 295 ? -25.069 -12.263 23.745 1.00 85.50 295 VAL A C 1
ATOM 2259 O O . VAL A 1 295 ? -24.359 -11.547 24.447 1.00 85.50 295 VAL A O 1
ATOM 2262 N N . LYS A 1 296 ? -26.004 -11.752 22.931 1.00 88.75 296 LYS A N 1
ATOM 2263 C CA . LYS A 1 296 ? -26.216 -10.311 22.768 1.00 88.75 296 LYS A CA 1
ATOM 2264 C C . LYS A 1 296 ? -27.639 -9.983 22.341 1.00 88.75 296 LYS A C 1
ATOM 2266 O O . LYS A 1 296 ? -28.256 -10.746 21.605 1.00 88.75 296 LYS A O 1
ATOM 2271 N N . THR A 1 297 ? -28.132 -8.819 22.751 1.00 91.88 297 THR A N 1
ATOM 2272 C CA . THR A 1 297 ? -29.422 -8.284 22.303 1.00 91.88 297 THR A CA 1
ATOM 2273 C C . THR A 1 297 ? -29.229 -6.903 21.695 1.00 91.88 297 THR A C 1
ATOM 2275 O O . THR A 1 297 ? -28.499 -6.087 22.248 1.00 91.88 297 THR A O 1
ATOM 2278 N N . TRP A 1 298 ? -29.905 -6.626 20.585 1.00 94.38 298 TRP A N 1
ATOM 2279 C CA . TRP A 1 298 ? -29.979 -5.312 19.952 1.00 94.38 298 TRP A CA 1
ATOM 2280 C C . 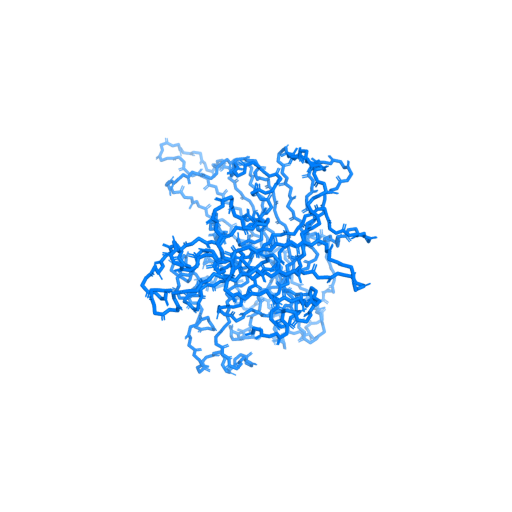TRP A 1 298 ? -31.430 -4.846 19.892 1.00 94.38 298 TRP A C 1
ATOM 2282 O O . TRP A 1 298 ? -32.325 -5.635 19.594 1.00 94.38 298 TRP A O 1
ATOM 2292 N N . THR A 1 299 ? -31.670 -3.560 20.142 1.00 94.94 299 THR A N 1
ATOM 2293 C CA . THR A 1 299 ? -32.989 -2.947 19.963 1.00 94.94 299 THR A CA 1
ATOM 2294 C C . THR A 1 299 ? -32.948 -1.947 18.814 1.00 94.94 299 THR A C 1
ATOM 2296 O O . THR A 1 299 ? -32.171 -0.990 18.830 1.00 94.94 299 THR A O 1
ATOM 2299 N N . CYS A 1 300 ? -33.828 -2.151 17.837 1.00 93.50 300 CYS A N 1
ATOM 2300 C CA . CYS A 1 300 ? -34.073 -1.246 16.721 1.00 93.50 300 CYS A CA 1
ATOM 2301 C C . CYS A 1 300 ? -35.417 -0.539 16.942 1.00 93.50 300 CYS A C 1
ATOM 2303 O O . CYS A 1 300 ? -36.469 -1.056 16.560 1.00 93.50 300 CYS A O 1
ATOM 2305 N N . ASP A 1 301 ? -35.389 0.638 17.569 1.00 92.50 301 ASP A N 1
ATOM 2306 C CA . ASP A 1 301 ? -36.548 1.516 17.743 1.00 92.50 301 ASP A CA 1
ATOM 2307 C C . ASP A 1 301 ? -36.679 2.439 16.525 1.00 92.50 301 ASP A C 1
ATOM 2309 O O . ASP A 1 301 ? -36.165 3.561 16.476 1.00 92.50 301 ASP A O 1
ATOM 2313 N N . LEU A 1 302 ? -37.389 1.952 15.508 1.00 90.94 302 LEU A N 1
ATOM 2314 C CA . LEU A 1 302 ? -37.576 2.684 14.257 1.00 90.94 302 LEU A CA 1
ATOM 2315 C C . LEU A 1 302 ? -38.624 3.797 14.382 1.00 90.94 302 LEU A C 1
ATOM 2317 O O . LEU A 1 302 ? -38.697 4.653 13.501 1.00 90.94 302 LEU A O 1
ATOM 2321 N N . LYS A 1 303 ? -39.388 3.839 15.484 1.00 88.56 303 LYS A N 1
ATOM 2322 C CA . LYS A 1 303 ? -40.287 4.961 15.809 1.00 88.56 303 LYS A CA 1
ATOM 2323 C C . LYS A 1 303 ? -39.486 6.191 16.228 1.00 88.56 303 LYS A C 1
ATOM 2325 O O . LYS A 1 303 ? -39.892 7.316 15.948 1.00 88.56 303 LYS A O 1
ATOM 2330 N N . ARG A 1 304 ? -38.336 5.975 16.873 1.00 88.25 304 ARG A N 1
ATOM 2331 C CA . ARG A 1 304 ? -37.416 7.031 17.326 1.00 88.25 304 ARG A CA 1
ATOM 2332 C C . ARG A 1 304 ? -36.156 7.158 16.473 1.00 88.25 304 ARG A C 1
ATOM 2334 O O . ARG A 1 304 ? -35.333 8.016 16.765 1.00 88.25 304 ARG A O 1
ATOM 2341 N N . ALA A 1 305 ? -36.030 6.350 15.419 1.00 88.38 305 ALA A N 1
ATOM 2342 C CA . ALA A 1 305 ? -34.840 6.279 14.575 1.00 88.38 305 ALA A CA 1
ATOM 2343 C C . ALA A 1 305 ? -33.561 5.955 15.380 1.00 88.38 305 ALA A C 1
ATOM 2345 O O . ALA A 1 305 ? -32.489 6.503 15.130 1.00 88.38 305 ALA A O 1
ATOM 2346 N N . GLU A 1 306 ? -33.676 5.043 16.348 1.00 89.75 306 GLU A N 1
ATOM 2347 C CA . GLU A 1 306 ? -32.575 4.611 17.207 1.00 89.75 306 GLU A CA 1
ATOM 2348 C C . GLU A 1 306 ? -32.288 3.116 17.022 1.00 89.75 306 GLU A C 1
ATOM 2350 O O . GLU A 1 306 ? -33.191 2.282 17.038 1.00 89.75 306 GLU A O 1
ATOM 2355 N N . VAL A 1 307 ? -31.006 2.767 16.908 1.00 91.38 307 VAL A N 1
ATOM 2356 C CA . VAL A 1 307 ? -30.518 1.385 17.014 1.00 91.38 307 VAL A CA 1
ATOM 2357 C C . VAL A 1 307 ? -29.421 1.365 18.061 1.00 91.38 307 VAL A C 1
ATOM 2359 O O . VAL A 1 307 ? -28.460 2.136 17.955 1.00 91.38 307 VAL A O 1
ATOM 2362 N N . TYR A 1 308 ? -29.576 0.516 19.072 1.00 90.81 308 TYR A N 1
ATOM 2363 C CA . TYR A 1 308 ? -28.656 0.436 20.200 1.00 90.81 308 TYR A CA 1
ATOM 2364 C C . TYR A 1 308 ? -28.535 -0.990 20.743 1.00 90.81 308 TYR A C 1
ATOM 2366 O O . TYR A 1 308 ? -29.461 -1.796 20.648 1.00 90.81 308 TYR A O 1
ATOM 2374 N N . GLU A 1 309 ? -27.374 -1.291 21.320 1.00 90.88 309 GLU A N 1
ATOM 2375 C CA . GLU A 1 309 ? -27.118 -2.561 21.996 1.00 90.88 309 GLU A CA 1
ATOM 2376 C C . GLU A 1 309 ? -27.838 -2.585 23.350 1.00 90.88 309 GLU A C 1
ATOM 2378 O O . GLU A 1 309 ? -27.817 -1.611 24.108 1.00 90.88 309 GLU A O 1
ATOM 2383 N N . GLY A 1 310 ? -28.474 -3.711 23.650 1.00 87.94 310 GLY A N 1
ATOM 2384 C CA . GLY A 1 310 ? -29.188 -3.971 24.888 1.00 87.94 310 GLY A CA 1
ATOM 2385 C C . GLY A 1 310 ? -30.692 -4.148 24.713 1.00 87.94 310 GLY A C 1
ATOM 2386 O O . GLY A 1 310 ? -31.269 -3.995 23.632 1.00 87.94 310 GLY A O 1
ATOM 2387 N N . ASN A 1 311 ? -31.326 -4.487 25.833 1.00 91.06 311 ASN A N 1
ATOM 2388 C CA . ASN A 1 311 ? -32.770 -4.644 25.926 1.00 91.06 311 ASN A CA 1
ATOM 2389 C C . ASN A 1 311 ? -33.508 -3.317 25.669 1.00 91.06 311 ASN A C 1
ATOM 2391 O O . ASN A 1 311 ? -32.943 -2.235 25.868 1.00 91.06 311 ASN A O 1
ATOM 2395 N N . PRO A 1 312 ? -34.795 -3.380 25.289 1.00 88.06 312 PRO A N 1
ATOM 2396 C CA . PRO A 1 312 ? -35.640 -2.203 25.140 1.00 88.06 312 PRO A CA 1
ATOM 2397 C C . PRO A 1 312 ? -35.594 -1.316 26.388 1.00 88.06 312 PRO A C 1
ATOM 2399 O O . PRO A 1 312 ? -35.661 -1.810 27.516 1.00 88.06 312 PRO A O 1
ATOM 2402 N N . LYS A 1 313 ? -35.479 0.005 26.191 1.00 89.44 313 LYS A N 1
ATOM 2403 C CA . LYS A 1 313 ? -35.480 0.976 27.294 1.00 89.44 313 LYS A CA 1
ATOM 2404 C C . LYS A 1 313 ? -36.796 0.868 28.078 1.00 89.44 313 LYS A C 1
ATOM 2406 O O . LYS A 1 313 ? -37.833 0.498 27.530 1.00 89.44 313 LYS A O 1
ATOM 2411 N N . VAL A 1 314 ? -36.771 1.225 29.361 1.00 85.31 314 VAL A N 1
ATOM 2412 C CA . VAL A 1 314 ? -37.960 1.175 30.230 1.00 85.31 314 VAL A CA 1
ATOM 2413 C C . VAL A 1 314 ? -39.121 1.953 29.597 1.00 85.31 314 VAL A C 1
ATOM 2415 O O . VAL A 1 314 ? -38.961 3.106 29.203 1.00 85.31 314 VAL A O 1
ATOM 2418 N N . GLY A 1 315 ? -40.287 1.309 29.485 1.00 84.06 315 GLY A N 1
ATOM 2419 C CA . GLY A 1 315 ? -41.486 1.881 28.858 1.00 84.06 315 GLY A CA 1
ATOM 2420 C C . GLY A 1 315 ? -41.583 1.693 27.338 1.00 84.06 315 GLY A C 1
ATOM 2421 O O . GLY A 1 315 ? -42.608 2.043 26.757 1.00 84.06 315 GLY A O 1
ATOM 2422 N N . VAL A 1 316 ? -40.569 1.113 26.687 1.00 87.88 316 VAL A N 1
ATOM 2423 C CA . VAL A 1 316 ? -40.606 0.768 25.260 1.00 87.88 316 VAL A CA 1
ATOM 2424 C C . VAL A 1 316 ? -41.210 -0.625 25.072 1.00 87.88 316 VAL A C 1
ATOM 2426 O O . VAL A 1 316 ? -40.663 -1.618 25.549 1.00 87.88 316 VAL A O 1
ATOM 2429 N N . LYS A 1 317 ? -42.336 -0.713 24.352 1.00 91.38 317 LYS A N 1
ATOM 2430 C CA . LYS A 1 317 ? -42.963 -1.990 23.980 1.00 91.38 317 LYS A CA 1
ATOM 2431 C C . LYS A 1 317 ? -42.420 -2.464 22.631 1.00 91.38 317 LYS A C 1
ATOM 2433 O O . LYS A 1 317 ? -42.602 -1.781 21.627 1.00 91.38 317 LYS A O 1
ATOM 2438 N N . VAL A 1 318 ? -41.775 -3.628 22.627 1.00 93.81 318 VAL A N 1
ATOM 2439 C CA . VAL A 1 318 ? -41.293 -4.293 21.407 1.00 93.81 318 VAL A CA 1
ATOM 2440 C C . VAL A 1 318 ? -42.472 -4.847 20.621 1.00 93.81 318 VAL A C 1
ATOM 2442 O O . VAL A 1 318 ? -43.346 -5.500 21.191 1.00 93.81 318 VAL A O 1
ATOM 2445 N N . ASP A 1 319 ? -42.475 -4.592 19.316 1.00 94.31 319 ASP A N 1
ATOM 2446 C CA . ASP A 1 319 ? -43.482 -5.096 18.387 1.00 94.31 319 ASP A CA 1
ATOM 2447 C C . ASP A 1 319 ? -43.127 -6.517 17.910 1.00 94.31 319 ASP A C 1
ATOM 2449 O O . ASP A 1 319 ? -44.013 -7.341 17.693 1.00 94.31 319 ASP A O 1
ATOM 2453 N N . THR A 1 320 ? -41.837 -6.844 17.764 1.00 94.69 320 THR A N 1
ATOM 2454 C CA . THR A 1 320 ? -41.371 -8.191 17.384 1.00 94.69 320 THR A CA 1
ATOM 2455 C C . THR A 1 320 ? -39.988 -8.503 17.957 1.00 94.69 320 THR A C 1
ATOM 2457 O O . THR A 1 320 ? -39.084 -7.671 17.895 1.00 94.69 320 THR A O 1
ATOM 2460 N N . THR A 1 321 ? -39.812 -9.726 18.463 1.00 94.44 321 THR A N 1
ATOM 2461 C CA . THR A 1 321 ? -38.510 -10.255 18.894 1.00 94.44 321 THR A CA 1
ATOM 2462 C C . THR A 1 321 ? -38.046 -11.336 17.925 1.00 94.44 321 THR A C 1
ATOM 2464 O O . THR A 1 321 ? -38.782 -12.283 17.657 1.00 94.44 321 THR A O 1
ATOM 2467 N N . ILE A 1 322 ? -36.821 -11.213 17.427 1.00 93.81 322 ILE A N 1
ATOM 2468 C CA . ILE A 1 322 ? -36.192 -12.137 16.482 1.00 93.81 322 ILE A CA 1
ATOM 2469 C C . ILE A 1 322 ? -34.993 -12.765 17.190 1.00 93.81 322 ILE A C 1
ATOM 2471 O O . ILE A 1 322 ? -34.196 -12.054 17.791 1.00 93.81 322 ILE A O 1
ATOM 2475 N N . THR A 1 323 ? -34.874 -14.092 17.160 1.00 92.94 323 THR A N 1
ATOM 2476 C CA . THR A 1 323 ? -33.737 -14.816 17.754 1.00 92.94 323 THR A CA 1
ATOM 2477 C C . THR A 1 323 ? -33.058 -15.640 16.675 1.00 92.94 323 THR A C 1
ATOM 2479 O O . THR A 1 323 ? -33.738 -16.405 15.998 1.00 92.94 323 THR A O 1
ATOM 2482 N N . LEU A 1 324 ? -31.750 -15.461 16.497 1.00 92.44 324 LEU A N 1
ATOM 2483 C CA . LEU A 1 324 ? -30.995 -16.088 15.411 1.00 92.44 324 LEU A CA 1
ATOM 2484 C C . LEU A 1 324 ? -29.498 -16.191 15.725 1.00 92.44 324 LEU A C 1
ATOM 2486 O O . LEU A 1 324 ? -28.993 -15.513 16.624 1.00 92.44 324 LEU A O 1
ATOM 2490 N N . GLY A 1 325 ? -28.784 -17.061 15.012 1.00 87.50 325 GLY A N 1
ATOM 2491 C CA . GLY A 1 325 ? -27.335 -17.214 15.147 1.00 87.50 325 GLY A CA 1
ATOM 2492 C C . GLY A 1 325 ? -26.554 -16.000 14.639 1.00 87.50 325 GLY A C 1
ATOM 2493 O O . GLY A 1 325 ? -26.951 -15.361 13.667 1.00 87.50 325 GLY A O 1
ATOM 2494 N N . ASN A 1 326 ? -25.403 -15.709 15.257 1.00 83.75 326 ASN A N 1
ATOM 2495 C CA . ASN A 1 326 ? -24.487 -14.647 14.809 1.00 83.75 326 ASN A CA 1
ATOM 2496 C C . ASN A 1 326 ? -24.135 -14.776 13.311 1.00 83.75 326 ASN A C 1
ATOM 2498 O O . ASN A 1 326 ? -24.187 -13.788 12.586 1.00 83.75 326 ASN A O 1
ATOM 2502 N N . ASN A 1 327 ? -23.845 -15.990 12.833 1.00 78.62 327 ASN A N 1
ATOM 2503 C CA . ASN A 1 327 ? -23.504 -16.225 11.425 1.00 78.62 327 ASN A CA 1
ATOM 2504 C C . ASN A 1 327 ? -24.736 -16.202 10.504 1.00 78.62 327 ASN A C 1
ATOM 2506 O O . ASN A 1 327 ? -24.662 -15.655 9.410 1.00 78.62 327 ASN A O 1
ATOM 2510 N N . GLU A 1 328 ? -25.876 -16.725 10.963 1.00 78.50 328 GLU A N 1
ATOM 2511 C CA . GLU A 1 328 ? -27.131 -16.743 10.193 1.00 78.50 328 GLU A CA 1
ATOM 2512 C C . GLU A 1 328 ? -27.631 -15.326 9.895 1.00 78.50 328 GLU A C 1
ATOM 2514 O O . GLU A 1 328 ? -28.149 -15.061 8.817 1.00 78.50 328 GLU A O 1
ATOM 2519 N N . PHE A 1 329 ? -27.446 -14.384 10.828 1.00 79.69 329 PHE A N 1
ATOM 2520 C CA . PHE A 1 329 ? -27.845 -12.993 10.607 1.00 79.69 329 PHE A CA 1
ATOM 2521 C C . PHE A 1 329 ? -27.069 -12.319 9.477 1.00 79.69 329 PHE A C 1
ATOM 2523 O O . PHE A 1 329 ? -27.621 -11.475 8.776 1.00 79.69 329 PHE A O 1
ATOM 2530 N N . ILE A 1 330 ? -25.801 -12.689 9.297 1.00 74.69 330 ILE A N 1
ATOM 2531 C CA . ILE A 1 330 ? -24.962 -12.150 8.225 1.00 74.69 330 ILE A CA 1
ATOM 2532 C C . ILE A 1 330 ? -25.423 -12.663 6.864 1.00 74.69 330 ILE A C 1
ATOM 2534 O O . ILE A 1 330 ? -25.426 -11.901 5.907 1.00 74.69 330 ILE A O 1
ATOM 2538 N N . GLU A 1 331 ? -25.855 -13.921 6.782 1.00 72.94 331 GLU A N 1
ATOM 2539 C CA . GLU A 1 331 ? -26.342 -14.527 5.536 1.00 72.94 331 GLU A CA 1
ATOM 2540 C C . GLU A 1 331 ? -27.695 -13.962 5.066 1.00 72.94 331 GLU A C 1
ATOM 2542 O O . GLU A 1 331 ? -28.089 -14.183 3.923 1.00 72.94 331 GLU A O 1
ATOM 2547 N N . LEU A 1 332 ? -28.412 -13.231 5.928 1.00 64.25 332 LEU A N 1
ATOM 2548 C CA . LEU A 1 332 ? -29.691 -12.595 5.595 1.00 64.25 332 LEU A CA 1
ATOM 2549 C C . LEU A 1 332 ? -29.552 -11.228 4.896 1.00 64.25 332 LEU A C 1
ATOM 2551 O O . LEU A 1 332 ? -30.563 -10.714 4.409 1.00 64.25 332 LEU A O 1
ATOM 2555 N N . GLY A 1 333 ? -28.359 -10.621 4.902 1.00 51.38 333 GLY A N 1
ATOM 2556 C CA . GLY A 1 333 ? -28.075 -9.300 4.317 1.00 51.38 333 GLY A CA 1
ATOM 2557 C C . GLY A 1 333 ? -27.461 -9.377 2.928 1.00 51.38 333 GLY A C 1
ATOM 2558 O O . GLY A 1 333 ? -27.821 -8.505 2.105 1.00 51.38 333 GLY A O 1
#

Sequence (333 aa):
MAIIPGQMAIASSSILENLIPGKSVDLTQILHGEQYLEIFQPMPSDGRLDNVCRIVDVLDKGSNAIILVGGTIIKKELDTFDVNGSRICYGQMSIVAVGAGGFGGKRDTDKNIDIVDPPNRKPDASEYQTTSHDQAALYRLSGDLNPLHIDANFASLGGFKTPILHGLCSLGFSARHVLKRFGNNDPTNFKAIKCRFSKPVIPGESLRTDMWVSENLSRIHFRTVAVESGNIIISGAYVDLQKCYLRPINSVKVETLSSDVVFQTMSDKIKNTPELVKKINGIFAFNITENGTVVKTWTCDLKRAEVYEGNPKVGVKVDTTITLGNNEFIELG

Radius of gyration: 24.3 Å; chains: 1; bounding box: 68×54×56 Å

pLDDT: mean 86.11, std 13.95, range [28.97, 98.75]

Secondary structure (DSSP, 8-state):
----SSHHHHHTSGGGTT-STT----GGGEEEEEEEEEESSPPPSS--EEEEEEEEEEEEETTEEEEEEEEEEEEPPTT---TT--EEEEEEEEEEETT---S---S--SSSPPP-PPPSS--SEEEEEEPPTTHHHHHGGGS---GGGT-HHHHHHTT-SS----HHHHHHHHHHHHHHHHSTT-GGGEEEEEEEE-S---TTPEEEEEEEE-TTSSEEEEEEEETTTTEEEEEEEEEEESS--------------HHHHHHHHHHHHHHH-GGGTTTT--EEEEEEEETTEEEEEEEEETTTTEEEESSPPTTPPPSEEEEEEHHHHHHT-